Protein AF-A0A7S1T1W1-F1 (afdb_monomer)

Secondary structure (DSSP, 8-state):
--SSSSTTS-------------HHHHHHHHTSHHHHHHHHHHHHHHHHHHHHHHHHHHHHHT-HHHHHHHHHHHHHTT-HHHHHHHHHHTSHHHH-GGGGGTTSS-SS-HHHHHHHHHHHHHHHHHHHHHHHHHH-SSHHHHHHHHHHHIIIIIIHHHHHHHHHHHHHS--SSHHHHHHHHHHHHHHHHHHHHHHHHHHHHHH-TTS-HHHHHHHHTHHHHHHHHHHHHHHHHHHHHHHHHHTS---

Organism: NCBI:txid63592

Mean predicted aligned error: 12.13 Å

InterPro domains:
  IPR009976 Exocyst complex component Sec10-like [PTHR12100] (30-238)
  IPR048627 Exocyst complex component Sec10-like, alpha-helical bundle [PF07393] (32-238)

Solvent-accessible surface area (backbone atoms only — not comparable to full-atom values): 14306 Å² total; per-residue (Å²): 144,87,83,77,83,76,78,82,82,80,84,84,84,79,91,74,88,78,80,96,78,66,78,76,60,55,55,59,48,66,68,32,68,66,45,50,50,54,50,50,51,52,49,50,52,54,51,48,54,52,42,53,53,50,31,52,58,18,60,79,65,68,38,60,66,58,32,24,53,38,30,48,58,30,46,78,70,76,45,34,66,61,55,45,55,51,54,57,67,66,35,64,85,73,65,53,60,68,71,74,58,55,64,78,75,68,88,59,66,63,70,57,56,50,50,52,50,52,51,51,51,51,57,50,48,56,58,46,45,60,48,37,49,71,34,32,85,60,24,66,63,44,47,48,54,47,50,52,46,43,46,58,62,50,50,41,49,52,49,52,44,53,56,52,43,56,68,68,55,87,60,98,40,72,48,57,44,49,52,51,48,53,49,52,52,52,51,51,49,52,53,49,49,56,48,23,54,56,47,27,76,74,69,39,89,84,46,66,41,56,62,57,55,51,57,74,42,54,65,61,61,69,48,42,67,58,53,53,51,51,35,52,51,48,52,50,52,51,54,53,57,70,69,54,73,90,125

Radius of gyration: 28.72 Å; Cα contacts (8 Å, |Δi|>4): 143; chains: 1; bounding box: 70×58×106 Å

Foldseek 3Di:
DPPDPPPPPPPPDDDDDDDDDDPPVVVVVCPDPVVVVVVVVVVVVVVLVVLLVQLVVCVVVVPLVSLLVSQVVCVVVVNSVVVLVVVLCPDCLLVDCVLVCPLVPPPDDLLVVLLVLLVVLLVVLLVVLVSLVSRHPCSLVSSLVNLLCCLVRPLLSSLVSQLVSLQPDDDPDPLRSLVSSVVSVVSSLVSLQVSQVSSCVRSDVVRPSNVSNVVSCPVVVVCVVVSVVVSVVVVVVVVVVVPDPDD

Nearest PDB structures (foldseek):
  2w2d-assembly1_B  TM=2.871E-01  e=4.159E+00  Clostridium botulinum
  4tql-assembly1_A  TM=2.314E-01  e=6.657E+00  synthetic construct
  4wic-assembly2_D  TM=1.450E-01  e=3.786E+00  macacine betaherp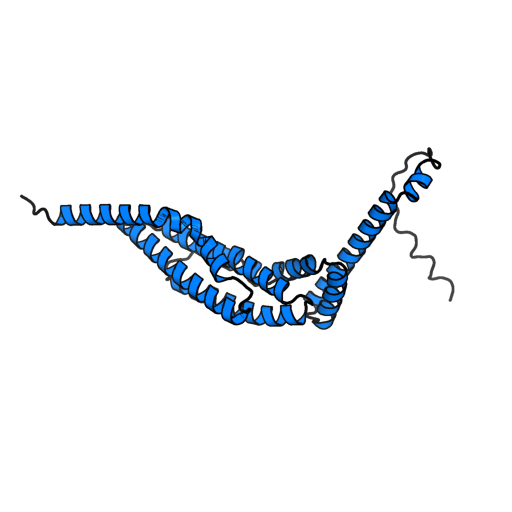esvirus 3
  7qhm-assembly1_S  TM=2.039E-01  e=8.421E+00  Corynebacterium glutamicum ATCC 13032

pLDDT: mean 80.36, std 15.6, range [35.88, 93.12]

Sequence (247 aa):
VADEVTSAKHRITVGSQPTAASEGGAVAARGSLEYAVARLQQYCNILENRVVGRFDAAMGRRSMQDMQECAKIMAEFNRETVLINRYISQMPMFIDTRLLAWGEDSDGDMALQLAELFKEVLSTVKDEVVMLESVFPSGLLAVETLIQRVIEQRVGLALELTLESTKKQTYDSEAARLQDYLKVLTQTYQRTMELAASLEAQCGEEVKVCAQAQALYSEHLKDYPKLEMQLLQQLYTQHRIEAQPLS

Structure (mmCIF, N/CA/C/O backbone):
data_AF-A0A7S1T1W1-F1
#
_entry.id   AF-A0A7S1T1W1-F1
#
loop_
_atom_site.group_PDB
_atom_site.id
_atom_site.type_symbol
_atom_site.label_atom_id
_atom_site.label_alt_id
_atom_site.label_comp_id
_atom_site.label_asym_id
_atom_site.label_entity_id
_atom_site.label_seq_id
_atom_site.pdbx_PDB_ins_code
_atom_site.Cartn_x
_atom_site.Cartn_y
_atom_site.Cartn_z
_atom_site.occupancy
_atom_site.B_iso_or_equiv
_atom_site.auth_seq_id
_atom_site.auth_comp_id
_atom_site.auth_asym_id
_atom_site.auth_atom_id
_atom_site.pdbx_PDB_model_num
ATOM 1 N N . VAL A 1 1 ? 12.815 17.488 -56.208 1.00 48.59 1 VAL A N 1
ATOM 2 C CA . VAL A 1 1 ? 13.095 16.875 -54.883 1.00 48.59 1 VAL A CA 1
ATOM 3 C C . VAL A 1 1 ? 14.144 17.707 -54.138 1.00 48.59 1 VAL A C 1
ATOM 5 O O . VAL A 1 1 ? 15.188 17.199 -53.768 1.00 48.59 1 VAL A O 1
ATOM 8 N N . ALA A 1 2 ? 13.904 19.009 -53.947 1.00 41.22 2 ALA A N 1
ATOM 9 C CA . ALA A 1 2 ? 14.871 19.879 -53.265 1.00 41.22 2 ALA A CA 1
ATOM 10 C C . ALA A 1 2 ? 14.237 21.071 -52.519 1.00 41.22 2 ALA A C 1
ATOM 12 O O . ALA A 1 2 ? 14.964 21.989 -52.172 1.00 41.22 2 ALA A O 1
ATOM 13 N N . ASP A 1 3 ? 12.925 21.053 -52.237 1.00 44.28 3 ASP A N 1
ATOM 14 C CA . ASP A 1 3 ? 12.213 22.235 -51.703 1.00 44.28 3 ASP A CA 1
ATOM 15 C C . ASP A 1 3 ? 11.394 22.014 -50.414 1.00 44.28 3 ASP A C 1
ATOM 17 O O . ASP A 1 3 ? 10.664 22.902 -49.997 1.00 44.28 3 ASP A O 1
ATOM 21 N N . GLU A 1 4 ? 11.539 20.889 -49.704 1.00 47.72 4 GLU A N 1
ATOM 22 C CA . GLU A 1 4 ? 10.767 20.648 -48.460 1.00 47.72 4 GLU A CA 1
ATOM 23 C C . GLU A 1 4 ? 11.595 20.571 -47.166 1.00 47.72 4 GLU A C 1
ATOM 25 O O . GLU A 1 4 ? 11.039 20.414 -46.081 1.00 47.72 4 GLU A O 1
ATOM 30 N N . VAL A 1 5 ? 12.919 20.748 -47.220 1.00 46.47 5 VAL A N 1
ATOM 31 C CA . VAL A 1 5 ? 13.780 20.617 -46.020 1.00 46.47 5 VAL A CA 1
ATOM 32 C C . VAL A 1 5 ? 14.023 21.954 -45.296 1.00 46.47 5 VAL A C 1
ATOM 34 O O . VAL A 1 5 ? 14.538 21.985 -44.180 1.00 46.47 5 VAL A O 1
ATOM 37 N N . THR A 1 6 ? 13.601 23.088 -45.855 1.00 44.84 6 THR A N 1
ATOM 38 C CA . THR A 1 6 ? 13.853 24.416 -45.261 1.00 44.84 6 THR A CA 1
ATOM 39 C C . THR A 1 6 ? 12.761 24.910 -44.310 1.00 44.84 6 THR A C 1
ATOM 41 O O . THR A 1 6 ? 13.003 25.852 -43.556 1.00 44.84 6 THR A O 1
ATOM 44 N N . SER A 1 7 ? 11.595 24.259 -44.244 1.00 44.94 7 SER A N 1
ATOM 45 C CA . SER A 1 7 ? 10.447 24.825 -43.516 1.00 44.94 7 SER A CA 1
ATOM 46 C C . SER A 1 7 ? 10.334 24.439 -42.030 1.00 44.94 7 SER A C 1
ATOM 48 O O . SER A 1 7 ? 9.447 24.937 -41.340 1.00 44.94 7 SER A O 1
ATOM 50 N N . ALA A 1 8 ? 11.236 23.611 -41.488 1.00 41.84 8 ALA A N 1
ATOM 51 C CA . ALA A 1 8 ? 11.170 23.157 -40.089 1.00 41.84 8 ALA A CA 1
ATOM 52 C C . ALA A 1 8 ? 12.127 23.887 -39.119 1.00 41.84 8 ALA A C 1
ATOM 54 O O . ALA A 1 8 ? 12.205 23.528 -37.945 1.00 41.84 8 ALA A O 1
ATOM 55 N N . LYS A 1 9 ? 12.853 24.923 -39.569 1.00 46.47 9 LYS A N 1
ATOM 56 C CA . LYS A 1 9 ? 13.878 25.613 -38.754 1.00 46.47 9 LYS A CA 1
ATOM 57 C C . LYS A 1 9 ? 13.457 26.996 -38.228 1.00 46.47 9 LYS A C 1
ATOM 59 O O . LYS A 1 9 ? 14.320 27.784 -37.858 1.00 46.47 9 LYS A O 1
ATOM 64 N N . HIS A 1 10 ? 12.163 27.325 -38.202 1.00 45.34 10 HIS A N 1
ATOM 65 C CA . HIS A 1 10 ? 11.678 28.669 -37.825 1.00 45.34 10 HIS A CA 1
ATOM 66 C C . HIS A 1 10 ? 10.484 28.664 -36.856 1.00 45.34 10 HIS A C 1
ATOM 68 O O . HIS A 1 10 ? 9.500 29.371 -37.047 1.00 45.34 10 HIS A O 1
ATOM 74 N N . ARG A 1 11 ? 10.560 27.889 -35.765 1.00 45.97 11 ARG A N 1
ATOM 75 C CA . ARG A 1 11 ? 9.583 28.027 -34.669 1.00 45.97 11 ARG A CA 1
ATOM 76 C C . ARG A 1 11 ? 10.184 27.945 -33.268 1.00 45.97 11 ARG A C 1
ATOM 78 O O . ARG A 1 11 ? 9.603 27.347 -32.373 1.00 45.97 11 ARG A O 1
ATOM 85 N N . ILE A 1 12 ? 11.335 28.583 -33.073 1.00 45.38 12 ILE A N 1
ATOM 86 C CA . ILE A 1 12 ? 11.808 28.967 -31.737 1.00 45.38 12 ILE A CA 1
ATOM 87 C C . ILE A 1 12 ? 12.243 30.428 -31.820 1.00 45.38 12 ILE A C 1
ATOM 89 O O . ILE A 1 12 ? 13.414 30.751 -31.984 1.00 45.38 12 ILE A O 1
ATOM 93 N N . THR A 1 13 ? 11.257 31.317 -31.764 1.00 42.09 13 THR A N 1
ATOM 94 C CA . THR A 1 13 ? 11.461 32.745 -31.529 1.00 42.09 13 THR A CA 1
ATOM 95 C C . THR A 1 13 ? 10.868 33.035 -30.158 1.00 42.09 13 THR A C 1
ATOM 97 O O . THR A 1 13 ? 9.690 33.352 -30.038 1.00 42.09 13 THR A O 1
ATOM 100 N N . VAL A 1 14 ? 11.672 32.862 -29.109 1.00 42.12 14 VAL A N 1
ATOM 101 C CA . VAL A 1 14 ? 11.408 33.487 -27.810 1.00 42.12 14 VAL A CA 1
ATOM 102 C C . VAL A 1 14 ? 12.371 34.655 -27.710 1.00 42.12 14 VAL A C 1
ATOM 104 O O . VAL A 1 14 ? 13.586 34.479 -27.650 1.00 42.12 14 VAL A O 1
ATOM 107 N N . GLY A 1 15 ? 11.802 35.854 -27.791 1.00 39.22 15 GLY A N 1
ATOM 108 C CA . GLY A 1 15 ? 12.519 37.099 -27.608 1.00 39.22 15 GLY A CA 1
ATOM 109 C C . GLY A 1 15 ? 12.980 37.261 -26.166 1.00 39.22 15 GLY A C 1
ATOM 110 O O . GLY A 1 15 ? 12.193 37.163 -25.228 1.00 39.22 15 GLY A O 1
ATOM 111 N N . SER A 1 16 ? 14.262 37.556 -26.018 1.00 35.88 16 SER A N 1
ATOM 112 C CA . SER A 1 16 ? 14.788 38.541 -25.076 1.00 35.88 16 SER A CA 1
ATOM 113 C C . SER A 1 16 ? 16.261 38.727 -25.414 1.00 35.88 16 SER A C 1
ATOM 115 O O . SER A 1 16 ? 17.078 37.837 -25.195 1.00 35.88 16 SER A O 1
ATOM 117 N N . GLN A 1 17 ? 16.589 39.872 -26.015 1.00 43.00 17 GLN A N 1
ATOM 118 C CA . GLN A 1 17 ? 17.969 40.345 -26.066 1.00 43.00 17 GLN A CA 1
ATOM 119 C C . GLN A 1 17 ? 18.483 40.509 -24.631 1.00 43.00 17 GLN A C 1
ATOM 121 O O . GLN A 1 17 ? 17.772 41.043 -23.778 1.00 43.00 17 GLN A O 1
ATOM 126 N N . PRO A 1 18 ? 19.756 40.174 -24.405 1.00 39.78 18 PRO A N 1
ATOM 127 C CA . PRO A 1 18 ? 20.623 41.163 -23.805 1.00 39.78 18 PRO A CA 1
ATOM 128 C C . PRO A 1 18 ? 21.844 41.429 -24.680 1.00 39.78 18 PRO A C 1
ATOM 130 O O . PRO A 1 18 ? 22.342 40.596 -25.436 1.00 39.78 18 PRO A O 1
ATOM 133 N N . THR A 1 19 ? 22.261 42.676 -24.570 1.00 41.09 19 THR A N 1
ATOM 134 C CA . THR A 1 19 ? 23.387 43.354 -25.190 1.00 41.09 19 THR A CA 1
ATOM 135 C C . THR A 1 19 ? 24.705 42.588 -25.117 1.00 41.09 19 THR A C 1
ATOM 137 O O . THR A 1 19 ? 25.048 41.987 -24.101 1.00 41.09 19 THR A O 1
ATOM 140 N N . ALA A 1 20 ? 25.466 42.709 -26.202 1.00 46.66 20 ALA A N 1
ATOM 141 C CA . ALA A 1 20 ? 26.838 42.261 -26.354 1.00 46.66 20 ALA A CA 1
ATOM 142 C C . ALA A 1 20 ? 27.758 42.778 -25.233 1.00 46.66 20 ALA A C 1
ATOM 144 O O . ALA A 1 20 ? 28.027 43.974 -25.154 1.00 46.66 20 ALA A O 1
ATOM 145 N N . ALA A 1 21 ? 28.270 41.863 -24.408 1.00 41.66 21 ALA A N 1
ATOM 146 C CA . ALA A 1 21 ? 29.554 41.966 -23.715 1.00 41.66 21 ALA A CA 1
ATOM 147 C C . ALA A 1 21 ? 29.918 40.598 -23.101 1.00 41.66 21 ALA A C 1
ATOM 149 O O . ALA A 1 21 ? 29.093 39.977 -22.438 1.00 41.66 21 ALA A O 1
ATOM 150 N N . SER A 1 22 ? 31.179 40.180 -23.267 1.00 42.84 22 SER A N 1
ATOM 151 C CA . SER A 1 22 ? 31.825 38.987 -22.677 1.00 42.84 22 SER A CA 1
ATOM 152 C C . SER A 1 22 ? 31.724 37.657 -23.446 1.00 42.84 22 SER A C 1
ATOM 154 O O . SER A 1 22 ? 31.234 36.644 -22.948 1.00 42.84 22 SER A O 1
ATOM 156 N N . GLU A 1 23 ? 32.316 37.610 -24.642 1.00 45.06 23 GLU A N 1
ATOM 157 C CA . GLU A 1 23 ? 32.627 36.337 -25.319 1.00 45.06 23 GLU A CA 1
ATOM 158 C C . GLU A 1 23 ? 33.873 35.630 -24.735 1.00 45.06 23 GLU A C 1
ATOM 160 O O . GLU A 1 23 ? 34.070 34.442 -24.968 1.00 45.06 23 GLU A O 1
ATOM 165 N N . GLY A 1 24 ? 34.681 36.305 -23.903 1.00 42.03 24 GLY A N 1
ATOM 166 C CA . GLY A 1 24 ? 35.887 35.725 -23.287 1.00 42.03 24 GLY A CA 1
ATOM 167 C C . GLY A 1 24 ? 35.643 34.879 -22.027 1.00 42.03 24 GLY A C 1
ATOM 168 O O . GLY A 1 24 ? 36.382 33.932 -21.776 1.00 42.03 24 GLY A O 1
ATOM 169 N N . GLY A 1 25 ? 34.592 35.170 -21.248 1.00 44.41 25 GLY A N 1
ATOM 170 C CA . GLY A 1 25 ? 34.257 34.421 -20.023 1.00 44.41 25 GLY A CA 1
ATOM 171 C C . GLY A 1 25 ? 33.361 33.199 -20.261 1.00 44.41 25 GLY A C 1
ATOM 172 O O . GLY A 1 25 ? 33.446 32.203 -19.543 1.00 44.41 25 GLY A O 1
ATOM 173 N N . ALA A 1 26 ? 32.535 33.232 -21.311 1.00 48.47 26 ALA A N 1
ATOM 174 C CA . ALA A 1 26 ? 31.607 32.148 -21.637 1.00 48.47 26 ALA A CA 1
ATOM 175 C C . ALA A 1 26 ? 32.304 30.899 -22.210 1.00 48.47 26 ALA A C 1
ATOM 177 O O . ALA A 1 26 ? 31.777 29.793 -22.099 1.00 48.47 26 ALA A O 1
ATOM 178 N N . VAL A 1 27 ? 33.487 31.046 -22.815 1.00 49.06 27 VAL A N 1
ATOM 179 C CA . VAL A 1 27 ? 34.231 29.922 -23.411 1.00 49.06 27 VAL A CA 1
ATOM 180 C C . VAL A 1 27 ? 34.977 29.114 -22.343 1.00 49.06 27 VAL A C 1
ATOM 182 O O . VAL A 1 27 ? 34.969 27.888 -22.408 1.00 49.06 27 VAL A O 1
ATOM 185 N N . ALA A 1 28 ? 35.520 29.770 -21.309 1.00 49.53 28 ALA A N 1
ATOM 186 C CA . ALA A 1 28 ? 36.118 29.093 -20.153 1.00 49.53 28 ALA A CA 1
ATOM 187 C C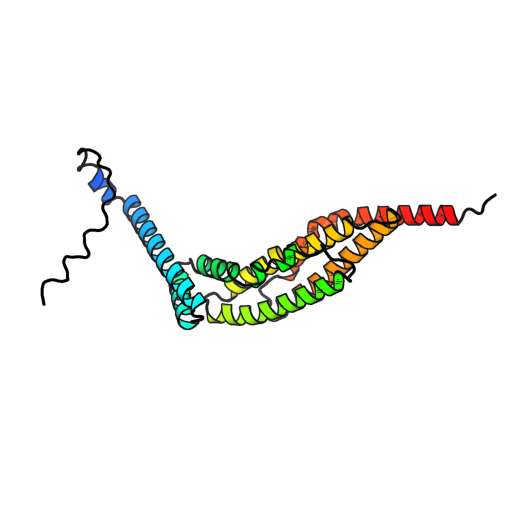 . ALA A 1 28 ? 35.060 28.362 -19.305 1.00 49.53 28 ALA A C 1
ATOM 189 O O . ALA A 1 28 ? 35.285 27.232 -18.877 1.00 49.53 28 ALA A O 1
ATOM 190 N N . ALA A 1 29 ? 33.870 28.959 -19.145 1.00 55.06 29 ALA A N 1
ATOM 191 C CA . ALA A 1 29 ? 32.733 28.305 -18.499 1.00 55.06 29 ALA A CA 1
ATOM 192 C C . ALA A 1 29 ? 32.205 27.111 -19.313 1.00 55.06 29 ALA A C 1
ATOM 194 O O . ALA A 1 29 ? 31.848 26.102 -18.731 1.00 55.06 29 ALA A O 1
ATOM 195 N N . ARG A 1 30 ? 32.208 27.168 -20.654 1.00 56.50 30 ARG A N 1
ATOM 196 C CA . ARG A 1 30 ? 31.790 26.045 -21.522 1.00 56.50 30 ARG A CA 1
ATOM 197 C C . ARG A 1 30 ? 32.718 24.824 -21.480 1.00 56.50 30 ARG A C 1
ATOM 199 O O . ARG A 1 30 ? 32.294 23.747 -21.893 1.00 56.50 30 ARG A O 1
ATOM 206 N N . GLY A 1 31 ? 33.959 24.993 -21.025 1.00 62.06 31 GLY A N 1
ATOM 207 C CA . GLY A 1 31 ? 34.942 23.919 -20.859 1.00 62.06 31 GLY A CA 1
ATOM 208 C C . GLY A 1 31 ? 35.091 23.424 -19.420 1.00 62.06 31 GLY A C 1
ATOM 209 O O . GLY A 1 31 ? 35.865 22.498 -19.184 1.00 62.06 31 GLY A O 1
ATOM 210 N N . SER A 1 32 ? 34.387 24.029 -18.456 1.00 82.75 32 SER A N 1
ATOM 211 C CA . SER A 1 32 ? 34.450 23.582 -17.068 1.00 82.75 32 SER A CA 1
ATOM 212 C C . SER A 1 32 ? 33.722 22.248 -16.906 1.00 82.75 32 SER A C 1
ATOM 214 O O . SER A 1 32 ? 32.693 21.985 -17.539 1.00 82.75 32 SER A O 1
ATOM 216 N N . LEU A 1 33 ? 34.252 21.397 -16.028 1.00 85.44 33 LEU A N 1
ATOM 217 C CA . LEU A 1 33 ? 33.612 20.135 -15.661 1.00 85.44 33 LEU A CA 1
ATOM 218 C C . LEU A 1 33 ? 32.172 20.370 -15.180 1.00 85.44 33 LEU A C 1
ATOM 220 O O . LEU A 1 33 ? 31.271 19.624 -15.540 1.00 85.44 33 LEU A O 1
ATOM 224 N N . GLU A 1 34 ? 31.946 21.453 -14.438 1.00 87.25 34 GLU A N 1
ATOM 225 C CA . GLU A 1 34 ? 30.632 21.852 -13.929 1.00 87.25 34 GLU A CA 1
ATOM 226 C C . GLU A 1 34 ? 29.626 22.118 -15.055 1.00 87.25 34 GLU A C 1
ATOM 228 O O . GLU A 1 34 ? 28.487 21.658 -14.988 1.00 87.25 34 GLU A O 1
ATOM 233 N N . TYR A 1 35 ? 30.039 22.799 -16.127 1.00 88.88 35 TYR A N 1
ATOM 234 C CA . TYR A 1 35 ? 29.174 23.043 -17.279 1.00 88.88 35 TYR A CA 1
ATOM 235 C C . TYR A 1 35 ? 28.869 21.760 -18.057 1.00 88.88 35 TYR A C 1
ATOM 237 O O . TYR A 1 35 ? 27.733 21.559 -18.494 1.00 88.88 35 TYR A O 1
ATOM 245 N N . ALA A 1 36 ? 29.853 20.867 -18.206 1.00 88.00 36 ALA A N 1
ATOM 246 C CA . ALA A 1 36 ? 29.640 19.561 -18.825 1.00 88.00 36 ALA A CA 1
ATOM 247 C C . ALA A 1 36 ? 28.670 18.696 -18.000 1.00 88.00 36 ALA A C 1
ATOM 249 O O . ALA A 1 36 ? 27.742 18.117 -18.565 1.00 88.00 36 ALA A O 1
ATOM 250 N N . VAL A 1 37 ? 28.824 18.675 -16.672 1.00 89.31 37 VAL A N 1
ATOM 251 C CA . VAL A 1 37 ? 27.924 17.971 -15.744 1.00 89.31 37 VAL A CA 1
ATOM 252 C C . VAL A 1 37 ? 26.510 18.546 -15.814 1.00 89.31 37 VAL A C 1
ATOM 254 O O . VAL A 1 37 ? 25.558 17.792 -16.016 1.00 89.31 37 VAL A O 1
ATOM 257 N N . ALA A 1 38 ? 26.356 19.872 -15.750 1.00 89.19 38 ALA A N 1
ATOM 258 C CA . ALA A 1 38 ? 25.050 20.524 -15.851 1.00 89.19 38 ALA A CA 1
ATOM 259 C C . ALA A 1 38 ? 24.347 20.203 -17.181 1.00 89.19 38 ALA A C 1
ATOM 261 O O . ALA A 1 38 ? 23.143 19.941 -17.219 1.00 89.19 38 ALA A O 1
ATOM 262 N N . ARG A 1 39 ? 25.103 20.168 -18.283 1.00 89.31 39 ARG A N 1
ATOM 263 C CA . ARG A 1 39 ? 24.568 19.868 -19.613 1.00 89.31 39 ARG A CA 1
ATOM 264 C C . ARG A 1 39 ? 24.204 18.394 -19.788 1.00 89.31 39 ARG A C 1
ATOM 266 O O . ARG A 1 39 ? 23.177 18.106 -20.401 1.00 89.31 39 ARG A O 1
ATOM 273 N N . LEU A 1 40 ? 24.995 17.472 -19.236 1.00 88.75 40 LEU A N 1
ATOM 274 C CA . LEU A 1 40 ? 24.654 16.046 -19.198 1.00 88.75 40 LEU A CA 1
ATOM 275 C C . LEU A 1 40 ? 23.394 15.810 -18.368 1.00 88.75 40 LEU A C 1
ATOM 277 O O . LEU A 1 40 ? 22.501 15.097 -18.811 1.00 88.75 40 LEU A O 1
ATOM 281 N N . GLN A 1 41 ? 23.264 16.478 -17.224 1.00 88.69 41 GLN A N 1
ATOM 282 C CA . GLN A 1 41 ? 22.065 16.375 -16.399 1.00 88.69 41 GLN A CA 1
ATOM 283 C C . GLN A 1 41 ? 20.826 16.930 -17.111 1.00 88.69 41 GLN A C 1
ATOM 285 O O . GLN A 1 41 ? 19.761 16.316 -17.065 1.00 88.69 41 GLN A O 1
ATOM 290 N N . GLN A 1 42 ? 20.967 18.037 -17.846 1.00 90.19 42 GLN A N 1
ATOM 291 C CA . GLN A 1 42 ? 19.895 18.559 -18.694 1.00 90.19 42 GLN A CA 1
ATOM 292 C C . GLN A 1 42 ? 19.503 17.564 -19.796 1.00 90.19 42 GLN A C 1
ATOM 294 O O . GLN A 1 42 ? 18.315 17.372 -20.050 1.00 90.19 42 GLN A O 1
ATOM 299 N N . TYR A 1 43 ? 20.480 16.907 -20.426 1.00 88.12 43 TYR A N 1
ATOM 300 C CA . TYR A 1 43 ? 20.211 15.875 -21.424 1.00 88.12 43 TYR A CA 1
ATOM 301 C C . TYR A 1 43 ? 19.494 14.662 -20.816 1.00 88.12 43 TYR A C 1
ATOM 303 O O . TYR A 1 43 ? 18.494 14.218 -21.379 1.00 88.12 43 TYR A O 1
ATOM 311 N N . CYS A 1 44 ? 19.930 14.186 -19.644 1.00 87.94 44 CYS A N 1
ATOM 312 C CA . CYS A 1 44 ? 19.259 13.108 -18.915 1.00 87.94 44 CYS A CA 1
ATOM 313 C C . CYS A 1 44 ? 17.802 13.461 -18.600 1.00 87.94 44 CYS A C 1
ATOM 315 O O . CYS A 1 44 ? 16.920 12.646 -18.840 1.00 87.94 44 CYS A O 1
ATOM 317 N N . ASN A 1 45 ? 17.527 14.689 -18.153 1.00 89.56 45 ASN A N 1
ATOM 318 C CA . ASN A 1 45 ? 16.160 15.128 -17.863 1.00 89.56 45 ASN A CA 1
ATOM 319 C C . ASN A 1 45 ? 15.282 15.190 -19.130 1.00 89.56 45 ASN A C 1
ATOM 321 O O . ASN A 1 45 ? 14.106 14.835 -19.095 1.00 89.56 45 ASN A O 1
ATOM 325 N N . ILE A 1 46 ? 15.830 15.635 -20.268 1.00 91.00 46 ILE A N 1
ATOM 326 C CA . ILE A 1 46 ? 15.098 15.646 -21.548 1.00 91.00 46 ILE A CA 1
ATOM 327 C C . ILE A 1 46 ? 14.800 14.216 -22.009 1.00 91.00 46 ILE A C 1
ATOM 329 O O . ILE A 1 46 ? 13.688 13.933 -22.461 1.00 91.00 46 ILE A O 1
ATOM 333 N N . LEU A 1 47 ? 15.790 13.326 -21.903 1.00 89.44 47 LEU A N 1
ATOM 334 C CA . LEU A 1 47 ? 15.639 11.918 -22.245 1.00 89.44 47 LEU A CA 1
ATOM 335 C C . LEU A 1 47 ? 14.565 11.265 -21.372 1.00 89.44 47 LEU A C 1
ATOM 337 O O . LEU A 1 47 ? 13.650 10.648 -21.908 1.00 89.44 47 LEU A O 1
ATOM 341 N N . GLU A 1 48 ? 14.638 11.466 -20.058 1.00 90.81 48 GLU A N 1
ATOM 342 C CA . GLU A 1 48 ? 13.659 10.972 -19.095 1.00 90.81 48 GLU A CA 1
ATOM 343 C C . GLU A 1 48 ? 12.250 11.431 -19.455 1.00 90.81 48 GLU A C 1
ATOM 345 O O . GLU A 1 48 ? 11.382 10.591 -19.664 1.00 90.81 48 GLU A O 1
ATOM 350 N N . ASN A 1 49 ? 12.028 12.734 -19.647 1.00 92.44 49 ASN A N 1
ATOM 351 C CA . ASN A 1 49 ? 10.709 13.255 -20.017 1.00 92.44 49 ASN A CA 1
ATOM 352 C C . ASN A 1 49 ? 10.170 12.622 -21.309 1.00 92.44 49 ASN A C 1
ATOM 354 O O . ASN A 1 49 ? 8.971 12.364 -21.437 1.00 92.44 49 ASN A O 1
ATOM 358 N N . ARG A 1 50 ? 11.052 12.331 -22.272 1.00 93.12 50 ARG A N 1
ATOM 359 C CA . ARG A 1 50 ? 10.672 11.664 -23.520 1.00 93.12 50 ARG A CA 1
ATOM 360 C C . ARG A 1 50 ? 10.304 10.194 -23.303 1.00 93.12 50 ARG A C 1
ATOM 362 O O . ARG A 1 50 ? 9.329 9.734 -23.898 1.00 93.12 50 ARG A O 1
ATOM 369 N N . VAL A 1 51 ? 11.059 9.462 -22.483 1.00 92.88 51 VAL A N 1
ATOM 370 C CA . VAL A 1 51 ? 10.767 8.055 -22.153 1.00 92.88 51 VAL A CA 1
ATOM 371 C C . VAL A 1 51 ? 9.483 7.957 -21.332 1.00 92.88 51 VAL A C 1
ATOM 373 O O . VAL A 1 51 ? 8.616 7.152 -21.648 1.00 92.88 51 VAL A O 1
ATOM 376 N N . VAL A 1 52 ? 9.308 8.850 -20.363 1.00 92.88 52 VAL A N 1
ATOM 377 C CA . VAL A 1 52 ? 8.105 9.002 -19.539 1.00 92.88 52 VAL A CA 1
ATOM 378 C C . VAL A 1 52 ? 6.864 9.272 -20.406 1.00 92.88 52 VAL A C 1
ATOM 380 O O . VAL A 1 52 ? 5.836 8.620 -20.228 1.00 92.88 52 VAL A O 1
ATOM 383 N N . GLY A 1 53 ? 6.962 10.154 -21.408 1.00 92.56 53 GLY A N 1
ATOM 384 C CA . GLY A 1 53 ? 5.872 10.386 -22.366 1.00 92.56 53 GLY A CA 1
ATOM 385 C C . GLY A 1 53 ? 5.586 9.188 -23.282 1.00 92.56 53 GLY A C 1
ATOM 386 O O . GLY A 1 53 ? 4.430 8.914 -23.609 1.00 92.56 53 GLY A O 1
ATOM 387 N N . ARG A 1 54 ? 6.617 8.429 -23.680 1.00 93.06 54 ARG A N 1
ATOM 388 C CA . ARG A 1 54 ? 6.433 7.183 -24.444 1.00 93.06 54 ARG A CA 1
ATOM 389 C C . ARG A 1 54 ? 5.758 6.105 -23.595 1.00 93.06 54 ARG A C 1
ATOM 391 O O . ARG A 1 54 ? 4.880 5.414 -24.108 1.00 93.06 54 ARG A O 1
ATOM 398 N N . PHE A 1 55 ? 6.129 6.008 -22.321 1.00 93.06 55 PHE A N 1
ATOM 399 C CA . PHE A 1 55 ? 5.537 5.086 -21.361 1.00 93.06 55 PHE A CA 1
ATOM 400 C C . PHE A 1 55 ? 4.043 5.371 -21.160 1.00 93.06 55 PHE A C 1
ATOM 402 O O . PHE A 1 55 ? 3.246 4.450 -21.284 1.00 93.06 55 PHE A O 1
ATOM 409 N N . ASP A 1 56 ? 3.625 6.633 -20.999 1.00 92.12 56 ASP A N 1
ATOM 410 C CA . ASP A 1 56 ? 2.191 6.986 -20.956 1.00 92.12 56 ASP A CA 1
ATOM 411 C C . ASP A 1 56 ? 1.433 6.557 -22.204 1.00 92.12 56 ASP A C 1
ATOM 413 O O . ASP A 1 56 ? 0.341 5.993 -22.132 1.00 92.12 56 ASP A O 1
ATOM 417 N N . ALA A 1 57 ? 2.009 6.833 -23.373 1.00 92.25 57 ALA A N 1
ATOM 418 C CA . ALA A 1 57 ? 1.381 6.468 -24.630 1.00 92.25 57 ALA A CA 1
ATOM 419 C C . ALA A 1 57 ? 1.279 4.941 -24.785 1.00 92.25 57 ALA A C 1
ATOM 421 O O . ALA A 1 57 ? 0.386 4.465 -25.489 1.00 92.25 57 ALA A O 1
ATOM 422 N N . ALA A 1 58 ? 2.192 4.181 -24.173 1.00 91.25 58 ALA A N 1
ATOM 423 C CA . ALA A 1 58 ? 2.154 2.725 -24.118 1.00 91.25 58 ALA A CA 1
ATOM 424 C C . ALA A 1 58 ? 1.120 2.217 -23.098 1.00 91.25 58 ALA A C 1
ATOM 426 O O . ALA A 1 58 ? 0.360 1.310 -23.438 1.00 91.25 58 ALA A O 1
ATOM 427 N N . MET A 1 59 ? 1.009 2.856 -21.925 1.00 87.88 59 MET A N 1
ATOM 428 C CA . MET A 1 59 ? -0.031 2.580 -20.924 1.00 87.88 59 MET A CA 1
ATOM 429 C C . MET A 1 59 ? -1.432 2.772 -21.514 1.00 87.88 59 MET A C 1
ATOM 431 O O . MET A 1 59 ? -2.265 1.870 -21.442 1.00 87.88 59 MET A O 1
ATOM 435 N N . GLY A 1 60 ? -1.676 3.894 -22.202 1.00 86.44 60 GLY A N 1
ATOM 436 C CA . GLY A 1 60 ? -2.963 4.164 -22.853 1.00 86.44 60 GLY A CA 1
ATOM 437 C C . GLY A 1 60 ? -3.314 3.169 -23.967 1.00 86.44 60 GLY A C 1
ATOM 438 O O . GLY A 1 60 ? -4.487 2.889 -24.204 1.00 86.44 60 GLY A O 1
ATOM 439 N N . ARG A 1 61 ? -2.304 2.590 -24.630 1.00 90.25 61 ARG A N 1
ATOM 440 C CA . ARG A 1 61 ? -2.470 1.553 -25.664 1.00 90.25 61 ARG A CA 1
ATOM 441 C C . ARG A 1 61 ? -2.444 0.123 -25.113 1.00 90.25 61 ARG A C 1
ATOM 443 O O . ARG A 1 61 ? -2.638 -0.806 -25.890 1.00 90.25 61 ARG A O 1
ATOM 450 N N . ARG A 1 62 ? -2.202 -0.057 -23.808 1.00 84.62 62 ARG A N 1
ATOM 451 C CA . ARG A 1 62 ? -1.992 -1.357 -23.143 1.00 84.62 62 ARG A CA 1
ATOM 452 C C . ARG A 1 62 ? -0.912 -2.222 -23.818 1.00 84.62 62 ARG A C 1
ATOM 454 O O . ARG A 1 62 ? -1.024 -3.444 -23.870 1.00 84.62 62 ARG A O 1
ATOM 461 N N . SER A 1 63 ? 0.135 -1.587 -24.352 1.00 90.88 63 SER A N 1
ATOM 462 C CA . SER A 1 63 ? 1.247 -2.277 -25.021 1.00 90.88 63 SER A CA 1
ATOM 463 C C . SER A 1 63 ? 2.327 -2.670 -24.010 1.00 90.88 63 SER A C 1
ATOM 465 O O . SER A 1 63 ? 3.155 -1.845 -23.624 1.00 90.88 63 SER A O 1
ATOM 467 N N . MET A 1 64 ? 2.325 -3.934 -23.577 1.00 89.06 64 MET A N 1
ATOM 468 C CA . MET A 1 64 ? 3.264 -4.446 -22.562 1.00 89.06 64 MET A CA 1
ATOM 469 C C . MET A 1 64 ? 4.725 -4.371 -23.006 1.00 89.06 64 MET A C 1
ATOM 471 O O . MET A 1 64 ? 5.595 -3.997 -22.223 1.00 89.06 64 MET A O 1
ATOM 475 N N . GLN A 1 65 ? 4.995 -4.685 -24.275 1.00 90.50 65 GLN A N 1
ATOM 476 C CA . GLN A 1 65 ? 6.354 -4.671 -24.823 1.00 90.50 65 GLN A CA 1
ATOM 477 C C . GLN A 1 65 ? 6.943 -3.258 -24.829 1.00 90.50 65 GLN A C 1
ATOM 479 O O . GLN A 1 65 ? 8.061 -3.063 -24.359 1.00 90.50 65 GLN A O 1
ATOM 484 N N . ASP A 1 66 ? 6.172 -2.259 -25.271 1.00 91.50 66 ASP A N 1
ATOM 485 C CA . ASP A 1 66 ? 6.624 -0.863 -25.272 1.00 91.50 66 ASP A CA 1
ATOM 486 C C . ASP A 1 66 ? 6.883 -0.341 -23.849 1.00 91.50 66 ASP A C 1
ATOM 488 O O . ASP A 1 66 ? 7.831 0.418 -23.628 1.00 91.50 66 ASP A O 1
ATOM 492 N N . MET A 1 67 ? 6.052 -0.740 -22.876 1.00 91.00 67 MET A N 1
ATOM 493 C CA . MET A 1 67 ? 6.254 -0.385 -21.466 1.00 91.00 67 MET A CA 1
ATOM 494 C C . MET A 1 67 ? 7.537 -1.009 -20.918 1.00 91.00 67 MET A C 1
ATOM 496 O O . MET A 1 67 ? 8.324 -0.312 -20.277 1.00 91.00 67 MET A O 1
ATOM 500 N N . GLN A 1 68 ? 7.786 -2.281 -21.236 1.00 92.94 68 GLN A N 1
ATOM 501 C CA . GLN A 1 68 ? 8.990 -2.988 -20.814 1.00 92.94 68 GLN A CA 1
ATOM 502 C C . GLN A 1 68 ? 10.262 -2.376 -21.420 1.00 92.94 68 GLN A C 1
ATOM 504 O O . GLN A 1 68 ? 11.271 -2.235 -20.732 1.00 92.94 68 GLN A O 1
ATOM 509 N N . GLU A 1 69 ? 10.233 -1.971 -22.692 1.00 92.62 69 GLU A N 1
ATOM 510 C CA . GLU A 1 69 ? 11.354 -1.265 -23.325 1.00 92.62 69 GLU A CA 1
ATOM 511 C C . GLU A 1 69 ? 11.651 0.070 -22.632 1.00 92.62 69 GLU A C 1
ATOM 513 O O . GLU A 1 69 ? 12.806 0.374 -22.335 1.00 92.62 69 GLU A O 1
ATOM 518 N N . CYS A 1 70 ? 10.617 0.856 -22.321 1.00 91.19 70 CYS A N 1
ATOM 519 C CA . CYS A 1 70 ? 10.783 2.117 -21.598 1.00 91.19 70 CYS A CA 1
ATOM 520 C C . CYS A 1 70 ? 11.335 1.896 -20.180 1.00 91.19 70 CYS A C 1
ATOM 522 O O . CYS A 1 70 ? 12.204 2.652 -19.740 1.00 91.19 70 CYS A O 1
ATOM 524 N N . ALA A 1 71 ? 10.868 0.855 -19.485 1.00 92.12 71 ALA A N 1
ATOM 525 C CA . ALA A 1 71 ? 11.355 0.483 -18.161 1.00 92.12 71 ALA A CA 1
ATOM 526 C C . ALA A 1 71 ? 12.829 0.059 -18.191 1.00 92.12 71 ALA A C 1
ATOM 528 O O . ALA A 1 71 ? 13.609 0.548 -17.379 1.00 92.12 71 ALA A O 1
ATOM 529 N N . LYS A 1 72 ? 13.238 -0.753 -19.176 1.00 92.31 72 LYS A N 1
ATOM 530 C CA . LYS A 1 72 ? 14.646 -1.130 -19.396 1.00 92.31 72 LYS A CA 1
ATOM 531 C C . LYS A 1 72 ? 15.537 0.092 -19.603 1.00 92.31 72 LYS A C 1
ATOM 533 O O . LYS A 1 72 ? 16.557 0.213 -18.933 1.00 92.31 72 LYS A O 1
ATOM 538 N N . ILE A 1 73 ? 15.115 1.029 -20.456 1.00 91.56 73 ILE A N 1
ATOM 539 C CA . ILE A 1 73 ? 15.861 2.273 -20.686 1.00 91.56 73 ILE A CA 1
ATOM 540 C C . ILE A 1 73 ? 16.009 3.056 -19.375 1.00 91.56 73 ILE A C 1
ATOM 542 O O . ILE A 1 73 ? 17.103 3.503 -19.059 1.00 91.56 73 ILE A O 1
ATOM 546 N N . MET A 1 74 ? 14.944 3.215 -18.583 1.00 90.56 74 MET A N 1
ATOM 547 C CA . MET A 1 74 ? 15.019 3.960 -17.315 1.00 90.56 74 MET A CA 1
ATOM 548 C C . MET A 1 74 ? 15.831 3.240 -16.232 1.00 90.56 74 MET A C 1
ATOM 550 O O . MET A 1 74 ? 16.467 3.909 -15.413 1.00 90.56 74 MET A O 1
ATOM 554 N N . ALA A 1 75 ? 15.843 1.907 -16.234 1.00 90.88 75 ALA A N 1
ATOM 555 C CA . ALA A 1 75 ? 16.659 1.102 -15.333 1.00 90.88 75 ALA A CA 1
ATOM 556 C C . ALA A 1 75 ? 18.161 1.303 -15.594 1.00 90.88 75 ALA A C 1
ATOM 558 O O . ALA A 1 75 ? 18.918 1.454 -14.640 1.00 90.88 75 ALA A O 1
ATOM 559 N N . GLU A 1 76 ? 18.590 1.442 -16.856 1.00 89.69 76 GLU A N 1
ATOM 560 C CA . GLU A 1 76 ? 19.991 1.764 -17.196 1.00 89.69 76 GLU A CA 1
ATOM 561 C C . GLU A 1 76 ? 20.471 3.096 -16.586 1.00 89.69 76 GLU A C 1
ATOM 563 O O . GLU A 1 76 ? 21.663 3.272 -16.327 1.00 89.69 76 GLU A O 1
ATOM 568 N N . PHE A 1 77 ? 19.552 4.028 -16.303 1.00 88.00 77 PHE A N 1
ATOM 569 C CA . PHE A 1 77 ? 19.842 5.302 -15.635 1.00 88.00 77 PHE A CA 1
ATOM 570 C C . PHE A 1 77 ? 19.530 5.300 -14.129 1.00 88.00 77 PHE A C 1
ATOM 572 O O . PHE A 1 77 ? 19.615 6.358 -13.501 1.00 88.00 77 PHE A O 1
ATOM 579 N N . ASN A 1 78 ? 19.163 4.155 -13.539 1.00 86.88 78 ASN A N 1
ATOM 580 C CA . ASN A 1 78 ? 18.680 4.031 -12.156 1.00 86.88 78 ASN A CA 1
ATOM 581 C C . ASN A 1 78 ? 17.473 4.944 -11.840 1.00 86.88 78 ASN A C 1
ATOM 583 O O . ASN A 1 78 ? 17.334 5.444 -10.723 1.00 86.88 78 ASN A O 1
ATOM 587 N N . ARG A 1 79 ? 16.607 5.209 -12.830 1.00 88.50 79 ARG A N 1
ATOM 588 C CA . ARG A 1 79 ? 15.410 6.069 -12.694 1.00 88.50 79 ARG A CA 1
ATOM 589 C C . ARG A 1 79 ? 14.095 5.319 -12.888 1.00 88.50 79 ARG A C 1
ATOM 591 O O . ARG A 1 79 ? 13.044 5.937 -13.032 1.00 88.50 79 ARG A O 1
ATOM 598 N N . GLU A 1 80 ? 14.120 3.991 -12.879 1.00 89.50 80 GLU A N 1
ATOM 599 C CA . GLU A 1 80 ? 12.916 3.164 -13.044 1.00 89.50 80 GLU A CA 1
ATOM 600 C C . GLU A 1 80 ? 11.827 3.457 -11.998 1.00 89.50 80 GLU A C 1
ATOM 602 O O . GLU A 1 80 ? 10.640 3.390 -12.314 1.00 89.50 80 GLU A O 1
ATOM 607 N N . THR A 1 81 ? 12.216 3.902 -10.797 1.00 90.38 81 THR A N 1
ATOM 608 C CA . THR A 1 81 ? 11.303 4.330 -9.724 1.00 90.38 81 THR A CA 1
ATOM 609 C C . THR A 1 81 ? 10.335 5.421 -10.172 1.00 90.38 81 THR A C 1
ATOM 611 O O . THR A 1 81 ? 9.205 5.465 -9.692 1.00 90.38 81 THR A O 1
ATOM 614 N N . VAL A 1 82 ? 10.730 6.285 -11.110 1.00 90.75 82 VAL A N 1
ATOM 615 C CA . VAL A 1 82 ? 9.860 7.330 -11.667 1.00 90.75 82 VAL A CA 1
ATOM 616 C C 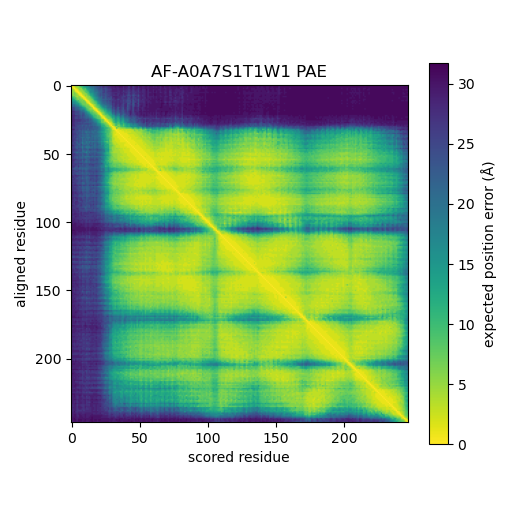. VAL A 1 82 ? 8.707 6.705 -12.449 1.00 90.75 82 VAL A C 1
ATOM 618 O O . VAL A 1 82 ? 7.556 7.103 -12.271 1.00 90.75 82 VAL A O 1
ATOM 621 N N . LEU A 1 83 ? 8.997 5.694 -13.274 1.00 92.12 83 LEU A N 1
ATOM 622 C CA . LEU A 1 83 ? 7.976 4.976 -14.037 1.00 92.12 83 LEU A CA 1
ATOM 623 C C . LEU A 1 83 ? 7.102 4.107 -13.131 1.00 92.12 83 LEU A C 1
ATOM 625 O O . LEU A 1 83 ? 5.885 4.130 -13.292 1.00 92.12 83 LEU A O 1
ATOM 629 N N . ILE A 1 84 ? 7.696 3.419 -12.151 1.00 92.81 84 ILE A N 1
ATOM 630 C CA . ILE A 1 84 ? 6.975 2.616 -11.148 1.00 92.81 84 ILE A CA 1
ATOM 631 C C . ILE A 1 84 ? 5.960 3.491 -10.406 1.00 92.81 84 ILE A C 1
ATOM 633 O O . ILE A 1 84 ? 4.761 3.223 -10.426 1.00 92.81 84 ILE A O 1
ATOM 637 N N . ASN A 1 85 ? 6.420 4.594 -9.806 1.00 92.25 85 ASN A N 1
ATOM 638 C CA . ASN A 1 85 ? 5.557 5.507 -9.057 1.00 92.25 85 ASN A CA 1
ATOM 639 C C . ASN A 1 85 ? 4.440 6.082 -9.929 1.00 92.25 85 ASN A C 1
ATOM 641 O O . ASN A 1 85 ? 3.324 6.282 -9.450 1.00 92.25 85 ASN A O 1
ATOM 645 N N . ARG A 1 86 ? 4.741 6.359 -11.199 1.00 91.00 86 ARG A N 1
ATOM 646 C CA . ARG A 1 86 ? 3.774 6.909 -12.141 1.00 91.00 86 ARG A CA 1
ATOM 647 C C . ARG A 1 86 ? 2.722 5.894 -12.567 1.00 91.00 86 ARG A C 1
ATOM 649 O O . ARG A 1 86 ? 1.553 6.263 -12.614 1.00 91.00 86 ARG A O 1
ATOM 656 N N . TYR A 1 87 ? 3.128 4.655 -12.834 1.00 91.06 87 TYR A N 1
ATOM 657 C CA . TYR A 1 87 ? 2.221 3.544 -13.108 1.00 91.06 87 TYR A CA 1
ATOM 658 C C . TYR A 1 87 ? 1.277 3.332 -11.922 1.00 91.06 87 TYR A C 1
ATOM 660 O O . TYR A 1 87 ? 0.062 3.408 -12.079 1.00 91.06 87 TYR A O 1
ATOM 668 N N . ILE A 1 88 ? 1.840 3.204 -10.714 1.00 91.31 88 ILE A N 1
ATOM 669 C CA . ILE A 1 88 ? 1.070 2.973 -9.488 1.00 91.31 88 ILE A CA 1
ATOM 670 C C . ILE A 1 88 ? 0.078 4.118 -9.234 1.00 91.31 88 ILE A C 1
ATOM 672 O O . ILE A 1 88 ? -1.087 3.861 -8.951 1.00 91.31 88 ILE A O 1
ATOM 676 N N . SER A 1 89 ? 0.488 5.383 -9.399 1.00 89.56 89 SER A N 1
ATOM 677 C CA . SER A 1 89 ? -0.411 6.541 -9.234 1.00 89.56 89 SER A CA 1
ATOM 678 C C . SER A 1 89 ? -1.594 6.567 -10.210 1.00 89.56 89 SER A C 1
ATOM 680 O O . SER A 1 89 ? -2.595 7.214 -9.918 1.00 89.56 89 SER A O 1
ATOM 682 N N . GLN A 1 90 ? -1.474 5.940 -11.382 1.00 87.88 90 GLN A N 1
ATOM 683 C CA . GLN A 1 90 ? -2.530 5.928 -12.399 1.00 87.88 90 GLN A CA 1
ATOM 684 C C . GLN A 1 90 ? -3.483 4.737 -12.257 1.00 87.88 90 GLN A C 1
ATOM 686 O O . GLN A 1 90 ? -4.460 4.653 -13.003 1.00 87.88 90 GLN A O 1
ATOM 691 N N . MET A 1 91 ? -3.228 3.817 -11.322 1.00 86.81 91 MET A N 1
ATOM 692 C CA . MET A 1 91 ? -4.090 2.653 -11.171 1.00 86.81 91 MET A CA 1
ATOM 693 C C . MET A 1 91 ? -5.478 3.057 -10.660 1.00 86.81 91 MET A C 1
ATOM 695 O O . MET A 1 91 ? -5.580 3.860 -9.725 1.00 86.81 91 MET A O 1
ATOM 699 N N . PRO A 1 92 ? -6.553 2.458 -11.208 1.00 83.56 92 PRO A N 1
ATOM 700 C CA . PRO A 1 92 ? -7.924 2.793 -10.833 1.00 83.56 92 PRO A CA 1
ATOM 701 C C . PRO A 1 92 ? -8.176 2.711 -9.327 1.00 83.56 92 PRO A C 1
ATOM 703 O O . PRO A 1 92 ? -8.871 3.565 -8.786 1.00 83.56 92 PRO A O 1
ATOM 706 N N . MET A 1 93 ? -7.544 1.751 -8.637 1.00 84.06 93 MET A N 1
ATOM 707 C CA . MET A 1 93 ? -7.692 1.578 -7.190 1.00 84.06 93 MET A CA 1
ATOM 708 C C . MET A 1 93 ? -7.326 2.836 -6.388 1.00 84.06 93 MET A C 1
ATOM 710 O O . MET A 1 93 ? -7.914 3.055 -5.344 1.00 84.06 93 MET A O 1
ATOM 714 N N . PHE A 1 94 ? -6.393 3.680 -6.843 1.00 83.00 94 PHE A N 1
ATOM 715 C CA . PHE A 1 94 ? -5.988 4.890 -6.109 1.00 83.00 94 PHE A CA 1
ATOM 716 C C . PHE A 1 94 ? -6.771 6.138 -6.513 1.00 83.00 94 PHE A C 1
ATOM 718 O O . PHE A 1 94 ? -6.786 7.122 -5.779 1.00 83.00 94 PHE A O 1
ATOM 725 N N . ILE A 1 95 ? -7.420 6.100 -7.674 1.00 80.38 95 ILE A N 1
ATOM 726 C CA . ILE A 1 95 ? -8.228 7.206 -8.197 1.00 80.38 95 ILE A CA 1
ATOM 727 C C . ILE A 1 95 ? -9.678 7.084 -7.714 1.00 80.38 95 ILE A C 1
ATOM 729 O O . ILE A 1 95 ? -10.388 8.084 -7.631 1.00 80.38 95 ILE A O 1
ATOM 733 N N . ASP A 1 96 ? -10.120 5.866 -7.399 1.00 75.44 96 ASP A N 1
ATOM 734 C CA . ASP A 1 96 ? -11.505 5.587 -7.054 1.00 75.44 96 ASP A CA 1
ATOM 735 C C . ASP A 1 96 ? -11.969 6.360 -5.807 1.00 75.44 96 ASP A C 1
ATOM 737 O O . ASP A 1 96 ? -11.526 6.110 -4.680 1.00 75.44 96 ASP A O 1
ATOM 741 N N . THR A 1 97 ? -12.916 7.277 -6.025 1.00 72.19 97 THR A N 1
ATOM 742 C CA . THR A 1 97 ? -13.525 8.131 -5.003 1.00 72.19 97 THR A CA 1
ATOM 743 C C . THR A 1 97 ? -14.551 7.399 -4.147 1.00 72.19 97 THR A C 1
ATOM 745 O O . THR A 1 97 ? -15.072 8.002 -3.214 1.00 72.19 97 THR A O 1
ATOM 748 N N . ARG A 1 98 ? -14.854 6.118 -4.412 1.00 71.75 98 ARG A N 1
ATOM 749 C CA . ARG A 1 98 ? -15.733 5.308 -3.543 1.00 71.75 98 ARG A CA 1
ATOM 750 C C . ARG A 1 98 ? -15.274 5.308 -2.088 1.00 71.75 98 ARG A C 1
ATOM 752 O O . ARG A 1 98 ? -16.107 5.355 -1.194 1.00 71.75 98 ARG A O 1
ATOM 759 N N . LEU A 1 99 ? -13.957 5.346 -1.864 1.00 70.06 99 LEU A N 1
ATOM 760 C CA . LEU A 1 99 ? -13.380 5.481 -0.526 1.00 70.06 99 LEU A CA 1
ATOM 761 C C . LEU A 1 99 ? -13.771 6.793 0.163 1.00 70.06 99 LEU A C 1
ATOM 763 O O . LEU A 1 99 ? -13.812 6.839 1.377 1.00 70.06 99 LEU A O 1
ATOM 767 N N . LEU A 1 100 ? -14.038 7.865 -0.584 1.00 68.25 100 LEU A N 1
ATOM 768 C CA . LEU A 1 100 ? -14.413 9.164 -0.015 1.00 68.25 100 LEU A CA 1
ATOM 769 C C . LEU A 1 100 ? -15.889 9.219 0.392 1.00 68.25 100 LEU A C 1
ATOM 771 O O . LEU A 1 100 ? -16.231 9.987 1.280 1.00 68.25 100 LEU A O 1
ATOM 775 N N . ALA A 1 101 ? -16.738 8.395 -0.227 1.00 66.81 101 ALA A N 1
ATOM 776 C CA . ALA A 1 101 ? -18.148 8.240 0.141 1.00 66.81 101 ALA A CA 1
ATOM 777 C C . ALA A 1 101 ? -18.351 7.255 1.313 1.00 66.81 101 ALA A C 1
ATOM 779 O O . ALA A 1 101 ? -19.478 6.923 1.684 1.00 66.81 101 ALA A O 1
ATOM 780 N N . TRP A 1 102 ? -17.263 6.738 1.890 1.00 69.06 102 TRP A N 1
ATOM 781 C CA . TRP A 1 102 ? -17.332 5.754 2.961 1.00 69.06 102 TRP A CA 1
ATOM 782 C C . TRP A 1 102 ? -17.853 6.386 4.251 1.00 69.06 102 TRP A C 1
ATOM 784 O O . TRP A 1 102 ? -17.306 7.374 4.738 1.00 69.06 102 TRP A O 1
ATOM 794 N N . GLY A 1 103 ? -18.899 5.791 4.822 1.00 58.03 103 GLY A N 1
ATOM 795 C CA . GLY A 1 103 ? -19.493 6.252 6.077 1.00 58.03 103 GLY A CA 1
ATOM 796 C C . GLY A 1 103 ? -20.612 7.288 5.929 1.00 58.03 103 GLY A C 1
ATOM 797 O O . GLY A 1 103 ? -21.206 7.642 6.944 1.00 58.03 103 GLY A O 1
ATOM 798 N N . GLU A 1 104 ? -20.954 7.739 4.713 1.00 59.44 104 GLU A N 1
ATOM 799 C CA . GLU A 1 104 ? -22.099 8.647 4.504 1.00 59.44 104 GLU A CA 1
ATOM 800 C C . GLU A 1 104 ? -23.462 7.917 4.566 1.00 59.44 104 GLU A C 1
ATOM 802 O O . GLU A 1 104 ? -24.433 8.499 5.040 1.00 59.44 104 GLU A O 1
ATOM 807 N N . ASP A 1 105 ? -23.512 6.622 4.215 1.00 51.72 105 ASP A N 1
ATOM 808 C CA . ASP A 1 105 ? -24.739 5.793 4.155 1.00 51.72 105 ASP A CA 1
ATOM 809 C C . ASP A 1 105 ? -24.751 4.613 5.163 1.00 51.72 105 ASP A C 1
ATOM 811 O O . ASP A 1 105 ? -25.391 3.581 4.947 1.00 51.72 105 ASP A O 1
ATOM 815 N N . SER A 1 106 ? -23.994 4.705 6.261 1.00 50.75 106 SER A N 1
ATOM 816 C CA . SER A 1 106 ? -23.723 3.571 7.165 1.00 50.75 106 SER A CA 1
ATOM 817 C C . SER A 1 106 ? -24.891 3.216 8.107 1.00 50.75 106 SER A C 1
ATOM 819 O O . SER A 1 106 ? -24.780 3.356 9.324 1.00 50.75 106 SER A O 1
ATOM 821 N N . ASP A 1 107 ? -25.977 2.676 7.558 1.00 51.78 107 ASP A N 1
ATOM 822 C CA . ASP A 1 107 ? -26.904 1.789 8.291 1.00 51.78 107 ASP A CA 1
ATOM 823 C C . ASP A 1 107 ? -26.475 0.302 8.161 1.00 51.78 107 ASP A C 1
ATOM 825 O O . ASP A 1 107 ? -27.048 -0.601 8.764 1.00 51.78 107 ASP A O 1
ATOM 829 N N . GLY A 1 108 ? -25.442 0.031 7.346 1.00 58.31 108 GLY A N 1
ATOM 830 C CA . GLY A 1 108 ? -24.877 -1.299 7.102 1.00 58.31 108 GLY A CA 1
ATOM 831 C C . GLY A 1 108 ? -23.670 -1.644 7.982 1.00 58.31 108 GLY A C 1
ATOM 832 O O . GLY A 1 108 ? -22.992 -0.772 8.516 1.00 58.31 108 GLY A O 1
ATOM 833 N N . ASP A 1 109 ? -23.372 -2.942 8.096 1.00 71.62 109 ASP A N 1
ATOM 834 C CA . ASP A 1 109 ? -22.213 -3.458 8.835 1.00 71.62 109 ASP A CA 1
ATOM 835 C C . ASP A 1 109 ? -20.893 -3.017 8.170 1.0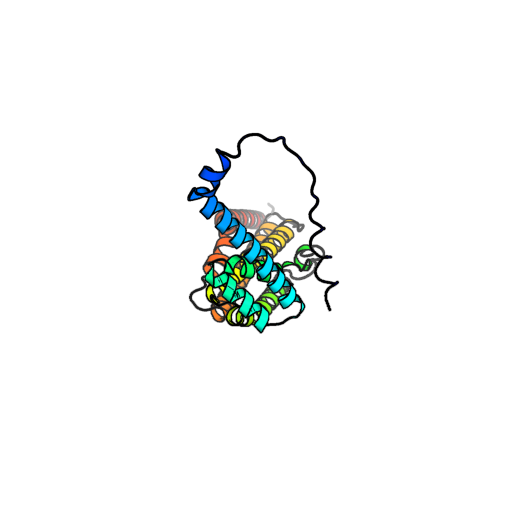0 71.62 109 ASP A C 1
ATOM 837 O O . ASP A 1 109 ? -20.444 -3.589 7.171 1.00 71.62 109 ASP A O 1
ATOM 841 N N . MET A 1 110 ? -20.266 -1.980 8.731 1.00 73.44 110 MET A N 1
ATOM 842 C CA . MET A 1 110 ? -19.003 -1.404 8.249 1.00 73.44 110 MET A CA 1
ATOM 843 C C . MET A 1 110 ? -17.869 -2.436 8.186 1.00 73.44 110 MET A C 1
ATOM 845 O O . MET A 1 110 ? -17.001 -2.349 7.316 1.00 73.44 110 MET A O 1
ATOM 849 N N . ALA A 1 111 ? -17.890 -3.457 9.050 1.00 73.06 111 ALA A N 1
ATOM 850 C CA . ALA A 1 111 ? -16.891 -4.521 9.021 1.00 73.06 111 ALA A CA 1
ATOM 851 C C . ALA A 1 111 ? -17.023 -5.400 7.765 1.00 73.06 111 ALA A C 1
ATOM 853 O O . ALA A 1 111 ? -16.017 -5.891 7.244 1.00 73.06 111 ALA A O 1
ATOM 854 N N . LEU A 1 112 ? -18.247 -5.581 7.256 1.00 77.62 112 LEU A N 1
ATOM 855 C CA . LEU A 1 112 ? -18.508 -6.332 6.030 1.00 77.62 112 LEU A CA 1
ATOM 856 C C . LEU A 1 112 ? -18.059 -5.544 4.793 1.00 77.62 112 LEU A C 1
ATOM 858 O O . LEU A 1 112 ? -17.373 -6.102 3.938 1.00 77.62 112 LEU A O 1
ATOM 862 N N . GLN A 1 113 ? -18.341 -4.239 4.750 1.00 81.19 113 GLN A N 1
ATOM 863 C CA . GLN A 1 113 ? -17.871 -3.354 3.674 1.00 81.19 113 GLN A CA 1
ATOM 864 C C . GLN A 1 113 ? -16.338 -3.296 3.607 1.00 81.19 113 GLN A C 1
ATOM 866 O O . GLN A 1 113 ? -15.751 -3.342 2.525 1.00 81.19 113 GLN A O 1
ATOM 871 N N . LEU A 1 114 ? -15.670 -3.252 4.764 1.00 82.75 114 LEU A N 1
ATOM 872 C CA . LEU A 1 114 ? -14.211 -3.291 4.835 1.00 82.75 114 LEU A CA 1
ATOM 873 C C . LEU A 1 114 ? -13.645 -4.618 4.309 1.00 82.75 114 LEU A C 1
ATOM 875 O O . LEU A 1 114 ? -12.651 -4.626 3.582 1.00 82.75 114 LEU A O 1
ATOM 879 N N . ALA A 1 115 ? -14.289 -5.742 4.637 1.00 84.00 115 ALA A N 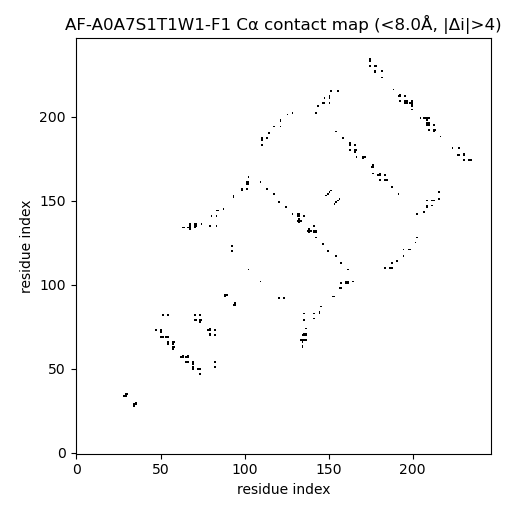1
ATOM 880 C CA . ALA A 1 115 ? -13.879 -7.056 4.149 1.00 84.00 115 ALA A CA 1
ATOM 881 C C . ALA A 1 115 ? -14.034 -7.186 2.623 1.00 84.00 115 ALA A C 1
ATOM 883 O O . ALA A 1 115 ? -13.165 -7.762 1.962 1.00 84.00 115 ALA A O 1
ATOM 884 N N . GLU A 1 116 ? -15.107 -6.636 2.053 1.00 86.31 116 GLU A N 1
ATOM 885 C CA . GLU A 1 116 ? -15.308 -6.582 0.602 1.00 86.31 116 GLU A CA 1
ATOM 886 C C . GLU A 1 116 ? -14.235 -5.734 -0.084 1.00 86.31 116 GLU A C 1
ATOM 888 O O . GLU A 1 116 ? -13.628 -6.198 -1.054 1.00 86.31 116 GLU A O 1
ATOM 893 N N . LEU A 1 117 ? -13.915 -4.559 0.471 1.00 86.44 117 LEU A N 1
ATOM 894 C CA . LEU A 1 117 ? -12.841 -3.719 -0.053 1.00 86.44 117 LEU A CA 1
ATOM 895 C C . LEU A 1 117 ? -11.485 -4.433 0.001 1.00 86.44 117 LEU A C 1
ATOM 897 O O . LEU A 1 117 ? -10.738 -4.426 -0.974 1.00 86.44 117 LEU A O 1
ATOM 901 N N . PHE A 1 118 ? -11.157 -5.086 1.116 1.00 88.06 118 PHE A N 1
ATOM 902 C CA . PHE A 1 118 ? -9.902 -5.829 1.243 1.00 88.06 118 PHE A CA 1
ATOM 903 C C . PHE A 1 118 ? -9.807 -6.977 0.238 1.00 88.06 118 PHE A C 1
ATOM 905 O O . PHE A 1 118 ? -8.736 -7.221 -0.318 1.00 88.06 118 PHE A O 1
ATOM 912 N N . LYS A 1 119 ? -10.926 -7.642 -0.060 1.00 88.62 119 LYS A N 1
ATOM 913 C CA . LYS A 1 119 ? -10.982 -8.683 -1.087 1.00 88.62 119 LYS A CA 1
ATOM 914 C C . LYS A 1 119 ? -10.776 -8.118 -2.495 1.00 88.62 119 LYS A C 1
ATOM 916 O O . LYS A 1 119 ? -10.043 -8.720 -3.280 1.00 88.62 119 LYS A O 1
ATOM 921 N N . GLU A 1 120 ? -11.384 -6.975 -2.810 1.00 89.38 120 GLU A N 1
ATOM 922 C CA . GLU A 1 120 ? -11.185 -6.275 -4.086 1.00 89.38 120 GLU A CA 1
ATOM 923 C C . GLU A 1 120 ? -9.725 -5.829 -4.249 1.00 89.38 120 GLU A C 1
ATOM 925 O O . GLU A 1 120 ? -9.093 -6.128 -5.269 1.00 89.38 120 GLU A O 1
ATOM 930 N N . VAL A 1 121 ? -9.158 -5.200 -3.214 1.00 88.62 121 VAL A N 1
ATOM 931 C CA . VAL A 1 121 ? -7.748 -4.790 -3.170 1.00 88.62 121 VAL A CA 1
ATOM 932 C C . VAL A 1 121 ? -6.841 -5.989 -3.413 1.00 88.62 121 VAL A C 1
ATOM 934 O O . VAL A 1 121 ? -5.983 -5.926 -4.285 1.00 88.62 121 VAL A O 1
ATOM 937 N N . LEU A 1 122 ? -7.065 -7.101 -2.714 1.00 89.50 122 LEU A N 1
ATOM 938 C CA . LEU A 1 122 ? -6.267 -8.310 -2.881 1.00 89.50 122 LEU A CA 1
ATOM 939 C C . LEU A 1 122 ? -6.363 -8.883 -4.301 1.00 89.50 122 LEU A C 1
ATOM 941 O O . LEU A 1 122 ? -5.345 -9.262 -4.875 1.00 89.50 122 LEU A O 1
ATOM 945 N N . SER A 1 123 ? -7.562 -8.920 -4.891 1.00 89.88 123 SER A N 1
ATOM 946 C CA . SER A 1 123 ? -7.722 -9.382 -6.276 1.00 89.88 123 SER A CA 1
ATOM 947 C C . SER A 1 123 ? -6.980 -8.491 -7.271 1.00 89.88 123 SER A C 1
ATOM 949 O O . SER A 1 123 ? -6.315 -9.001 -8.167 1.00 89.88 123 SER A O 1
ATOM 951 N N . THR A 1 124 ? -7.015 -7.175 -7.059 1.00 90.38 124 THR A N 1
ATOM 952 C CA . THR A 1 124 ? -6.358 -6.225 -7.957 1.00 90.38 124 THR A CA 1
ATOM 953 C C . THR A 1 124 ? -4.841 -6.269 -7.787 1.00 90.38 124 THR A C 1
ATOM 955 O O . THR A 1 124 ? -4.124 -6.316 -8.777 1.00 90.38 124 THR A O 1
ATOM 958 N N . VAL A 1 125 ? -4.331 -6.324 -6.550 1.00 91.12 125 VAL A N 1
ATOM 959 C CA . VAL A 1 125 ? -2.887 -6.454 -6.287 1.00 91.12 125 VAL A CA 1
ATOM 960 C C . VAL A 1 125 ? -2.334 -7.724 -6.924 1.00 91.12 125 VAL A C 1
ATOM 962 O O . VAL A 1 125 ? -1.272 -7.669 -7.530 1.00 91.12 125 VAL A O 1
ATOM 965 N N . LYS A 1 126 ? -3.064 -8.842 -6.870 1.00 90.31 126 LYS A N 1
ATOM 966 C CA . LYS A 1 126 ? -2.640 -10.093 -7.508 1.00 90.31 126 LYS A CA 1
ATOM 967 C C . LYS A 1 126 ? -2.402 -9.938 -9.013 1.00 90.31 126 LYS A C 1
ATOM 969 O O . LYS A 1 126 ? -1.385 -10.408 -9.521 1.00 90.31 126 LYS A O 1
ATOM 974 N N . ASP A 1 127 ? -3.332 -9.298 -9.715 1.00 89.88 127 ASP A N 1
ATOM 975 C CA . ASP A 1 127 ? -3.219 -9.082 -11.159 1.00 89.88 127 A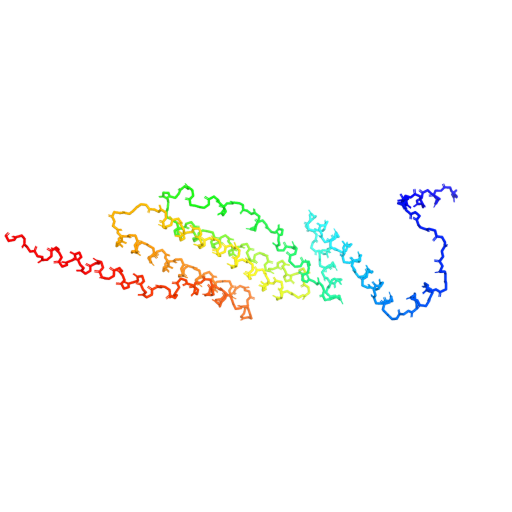SP A CA 1
ATOM 976 C C . ASP A 1 127 ? -2.102 -8.073 -11.482 1.00 89.88 127 ASP A C 1
ATOM 978 O O . ASP A 1 127 ? -1.335 -8.260 -12.431 1.00 89.88 127 ASP A O 1
ATOM 982 N N . GLU A 1 128 ? -1.958 -7.037 -10.651 1.00 90.94 128 GLU A N 1
ATOM 983 C CA . GLU A 1 128 ? -0.937 -6.002 -10.818 1.00 90.94 128 GLU A CA 1
ATOM 984 C C . GLU A 1 128 ? 0.482 -6.498 -10.499 1.00 90.94 128 GLU A C 1
ATOM 986 O O . GLU A 1 128 ? 1.423 -6.089 -11.169 1.00 90.94 128 GLU A O 1
ATOM 991 N N . VAL A 1 129 ? 0.674 -7.420 -9.549 1.00 90.44 129 VAL A N 1
ATOM 992 C CA . VAL A 1 129 ? 1.996 -8.008 -9.245 1.00 90.44 129 VAL A CA 1
ATOM 993 C C . VAL A 1 129 ? 2.563 -8.727 -10.470 1.00 90.44 129 VAL A C 1
ATOM 995 O O . VAL A 1 129 ? 3.689 -8.444 -10.876 1.00 90.44 129 VAL A O 1
ATOM 998 N N . VAL A 1 130 ? 1.759 -9.571 -11.129 1.00 90.69 130 VAL A N 1
ATOM 999 C CA . VAL A 1 130 ? 2.163 -10.275 -12.364 1.00 90.69 130 VAL A CA 1
ATOM 1000 C C . VAL A 1 130 ? 2.547 -9.278 -13.459 1.00 90.69 130 VAL A C 1
ATOM 1002 O O . VAL A 1 130 ? 3.522 -9.457 -14.193 1.00 90.69 130 VAL A O 1
ATOM 1005 N N . MET A 1 131 ? 1.779 -8.198 -13.559 1.00 90.50 131 MET A N 1
ATOM 1006 C CA . MET A 1 131 ? 2.040 -7.107 -14.485 1.00 90.50 131 MET A CA 1
ATOM 1007 C C . MET A 1 131 ? 3.363 -6.398 -14.187 1.00 90.50 131 MET A C 1
ATOM 1009 O O . MET A 1 131 ? 4.188 -6.252 -15.093 1.00 90.50 131 MET A O 1
ATOM 1013 N N . LEU A 1 132 ? 3.597 -6.009 -12.935 1.00 91.50 132 LEU A N 1
ATOM 1014 C CA . LEU A 1 132 ? 4.804 -5.311 -12.505 1.00 91.50 132 LEU A CA 1
ATOM 1015 C C . LEU A 1 132 ? 6.063 -6.158 -12.721 1.00 91.50 132 LEU A C 1
ATOM 1017 O O . LEU A 1 132 ? 7.041 -5.651 -13.268 1.00 91.50 132 LEU A O 1
ATOM 1021 N N . GLU A 1 133 ? 6.021 -7.448 -12.386 1.00 90.88 133 GLU A N 1
ATOM 1022 C CA . GLU A 1 133 ? 7.132 -8.380 -12.621 1.00 90.88 133 GLU A CA 1
ATOM 1023 C C . GLU A 1 133 ? 7.438 -8.575 -14.113 1.00 90.88 133 GLU A C 1
ATOM 1025 O O . GLU A 1 133 ? 8.588 -8.786 -14.498 1.00 90.88 133 GLU A O 1
ATOM 1030 N N . SER A 1 134 ? 6.423 -8.484 -14.979 1.00 90.06 134 SER A N 1
ATOM 1031 C CA . SER A 1 134 ? 6.610 -8.636 -16.427 1.00 90.06 134 SER A CA 1
ATOM 1032 C C . SER A 1 134 ? 7.147 -7.369 -17.110 1.00 90.06 134 SER A C 1
ATOM 1034 O O . SER A 1 134 ? 7.919 -7.452 -18.076 1.00 90.06 134 SER A O 1
ATOM 1036 N N . VAL A 1 135 ? 6.746 -6.192 -16.622 1.00 90.81 135 VAL A N 1
ATOM 1037 C CA . VAL A 1 135 ? 7.058 -4.893 -17.233 1.00 90.81 135 VAL A CA 1
ATOM 1038 C C . VAL A 1 135 ? 8.369 -4.317 -16.703 1.00 90.81 135 VAL A C 1
ATOM 1040 O O . VAL A 1 135 ? 9.128 -3.737 -17.481 1.00 90.81 135 VAL A O 1
ATOM 1043 N N . PHE A 1 136 ? 8.660 -4.464 -15.411 1.00 92.06 136 PHE A N 1
ATOM 1044 C CA . PHE A 1 136 ? 9.807 -3.813 -14.784 1.00 92.06 136 PHE A CA 1
ATOM 1045 C C . PHE A 1 136 ? 10.995 -4.770 -14.616 1.00 92.06 136 PHE A C 1
ATOM 1047 O O . PHE A 1 136 ? 10.815 -5.891 -14.148 1.00 92.06 136 PHE A O 1
ATOM 1054 N N . PRO A 1 137 ? 12.227 -4.336 -14.950 1.00 90.06 137 PRO A N 1
ATOM 1055 C CA . PRO A 1 137 ? 13.437 -5.113 -14.677 1.00 90.06 137 PRO A CA 1
ATOM 1056 C C . PRO A 1 137 ? 13.613 -5.433 -13.186 1.00 90.06 137 PRO A C 1
ATOM 1058 O O . PRO A 1 137 ? 13.950 -6.563 -12.840 1.00 90.06 137 PRO A O 1
ATOM 1061 N N . SER A 1 138 ? 13.330 -4.462 -12.312 1.00 88.50 138 SER A N 1
ATOM 1062 C CA . SER A 1 138 ? 13.305 -4.636 -10.855 1.00 88.50 138 SER A CA 1
ATOM 1063 C C . SER A 1 138 ? 11.878 -4.870 -10.349 1.00 88.50 138 SER A C 1
ATOM 1065 O O . SER A 1 138 ? 11.270 -3.991 -9.733 1.00 88.50 138 SER A O 1
ATOM 1067 N N . GLY A 1 139 ? 11.333 -6.062 -10.614 1.00 87.19 139 GLY A N 1
ATOM 1068 C CA . GLY A 1 139 ? 9.973 -6.439 -10.204 1.00 87.19 139 GLY A CA 1
ATOM 1069 C C . GLY A 1 139 ? 9.731 -6.307 -8.695 1.00 87.19 139 GLY A C 1
ATOM 1070 O O . GLY A 1 139 ? 8.741 -5.703 -8.291 1.00 87.19 139 GLY A O 1
ATOM 1071 N N . LEU A 1 140 ? 10.679 -6.761 -7.865 1.00 87.94 140 LEU A N 1
ATOM 1072 C CA . LEU A 1 140 ? 10.581 -6.690 -6.401 1.00 87.94 140 LEU A CA 1
ATOM 1073 C C . LEU A 1 140 ? 10.363 -5.255 -5.900 1.00 87.94 140 LEU A C 1
ATOM 1075 O O . LEU A 1 140 ? 9.423 -4.998 -5.156 1.00 87.94 140 LEU A O 1
ATOM 1079 N N . LEU A 1 141 ? 11.176 -4.302 -6.368 1.00 89.81 141 LEU A N 1
ATOM 1080 C CA . LEU A 1 141 ? 11.061 -2.892 -5.983 1.00 89.81 141 LEU A CA 1
ATOM 1081 C C . LEU A 1 141 ? 9.695 -2.307 -6.371 1.00 89.81 141 LEU A C 1
ATOM 1083 O O . LEU A 1 141 ? 9.112 -1.507 -5.633 1.00 89.81 141 LEU A O 1
ATOM 1087 N N . ALA A 1 142 ? 9.177 -2.697 -7.539 1.00 90.69 142 ALA A N 1
ATOM 1088 C CA . ALA A 1 142 ? 7.868 -2.258 -8.002 1.00 90.69 142 ALA A CA 1
ATOM 1089 C C . ALA A 1 142 ? 6.739 -2.808 -7.118 1.00 90.69 142 ALA A C 1
ATOM 1091 O O . ALA A 1 142 ? 5.840 -2.054 -6.739 1.00 90.69 142 ALA A O 1
ATOM 1092 N N . VAL A 1 143 ? 6.821 -4.087 -6.746 1.00 91.44 143 VAL A N 1
ATOM 1093 C CA . VAL A 1 143 ? 5.865 -4.767 -5.863 1.00 91.44 143 VAL A CA 1
ATOM 1094 C C . VAL A 1 143 ? 5.910 -4.192 -4.442 1.00 91.44 143 VAL A C 1
ATOM 1096 O O . VAL A 1 143 ? 4.862 -3.862 -3.888 1.00 91.44 143 VAL A O 1
ATOM 1099 N N . GLU A 1 144 ? 7.097 -3.959 -3.876 1.00 91.06 144 GLU A N 1
ATOM 1100 C CA . GLU A 1 144 ? 7.256 -3.294 -2.573 1.00 91.06 144 GLU A CA 1
ATOM 1101 C C . GLU A 1 144 ? 6.620 -1.899 -2.566 1.00 91.06 144 GLU A C 1
ATOM 1103 O O . GLU A 1 144 ? 5.865 -1.556 -1.653 1.00 91.06 144 GLU A O 1
ATOM 1108 N N . THR A 1 145 ? 6.876 -1.107 -3.615 1.00 91.50 145 THR A N 1
ATOM 1109 C CA . THR A 1 145 ? 6.312 0.245 -3.749 1.00 91.50 145 THR A CA 1
ATOM 1110 C C . THR A 1 145 ? 4.787 0.200 -3.883 1.00 91.50 145 THR A C 1
ATOM 1112 O O . THR A 1 145 ? 4.091 1.038 -3.304 1.00 91.50 145 THR A O 1
ATOM 1115 N N . LEU A 1 146 ? 4.253 -0.774 -4.630 1.00 91.50 146 LEU A N 1
ATOM 1116 C CA . LEU A 1 146 ? 2.813 -0.993 -4.762 1.00 91.50 146 LEU A CA 1
ATOM 1117 C C . LEU A 1 146 ? 2.186 -1.267 -3.396 1.00 91.50 146 LEU A C 1
ATOM 1119 O O . LEU A 1 146 ? 1.246 -0.577 -3.004 1.00 91.50 146 LEU A O 1
ATOM 1123 N N . ILE A 1 147 ? 2.715 -2.250 -2.669 1.00 91.31 147 ILE A N 1
ATOM 1124 C CA . ILE A 1 147 ? 2.136 -2.699 -1.402 1.00 91.31 147 ILE A CA 1
ATOM 1125 C C . ILE A 1 147 ? 2.229 -1.611 -0.347 1.00 91.31 147 ILE A C 1
ATOM 1127 O O . ILE A 1 147 ? 1.232 -1.344 0.323 1.00 91.31 147 ILE A O 1
ATOM 1131 N N . GLN A 1 148 ? 3.369 -0.920 -0.264 1.00 90.94 148 GLN A N 1
ATOM 1132 C CA . GLN A 1 148 ? 3.516 0.220 0.631 1.00 90.94 148 GLN A CA 1
ATOM 1133 C C . GLN A 1 148 ? 2.396 1.241 0.397 1.00 90.94 148 GLN A C 1
ATOM 1135 O O . GLN A 1 148 ? 1.704 1.629 1.338 1.00 90.94 148 GLN A O 1
ATOM 1140 N N . ARG A 1 149 ? 2.146 1.624 -0.862 1.00 91.25 149 ARG A N 1
ATOM 1141 C CA . ARG A 1 149 ? 1.072 2.573 -1.173 1.00 91.25 149 ARG A CA 1
ATOM 1142 C C . ARG A 1 149 ? -0.321 2.015 -0.921 1.00 91.25 149 ARG A C 1
ATOM 1144 O O . ARG A 1 149 ? -1.184 2.765 -0.483 1.00 91.25 149 ARG A O 1
ATOM 1151 N N . VAL A 1 150 ? -0.568 0.734 -1.188 1.00 91.19 150 VAL A N 1
ATOM 1152 C CA . VAL A 1 150 ? -1.863 0.102 -0.890 1.00 91.19 150 VAL A CA 1
ATOM 1153 C C . VAL A 1 150 ? -2.139 0.146 0.613 1.00 91.19 150 VAL A C 1
ATOM 1155 O O . VAL A 1 150 ? -3.227 0.555 1.021 1.00 91.19 150 VAL A O 1
ATOM 1158 N N . ILE A 1 151 ? -1.160 -0.221 1.440 1.00 90.06 151 ILE A N 1
ATOM 1159 C CA . ILE A 1 151 ? -1.301 -0.203 2.896 1.00 90.06 151 ILE A CA 1
ATOM 1160 C C . ILE A 1 151 ? -1.495 1.232 3.400 1.00 90.06 151 ILE A C 1
ATOM 1162 O O . ILE A 1 151 ? -2.444 1.494 4.131 1.00 90.06 151 ILE A O 1
ATOM 1166 N N . GLU A 1 152 ? -0.666 2.179 2.966 1.00 89.44 152 GLU A N 1
ATOM 1167 C CA . GLU A 1 152 ? -0.741 3.567 3.439 1.00 89.44 152 GLU A CA 1
ATOM 1168 C C . GLU A 1 152 ? -1.995 4.300 2.933 1.00 89.44 152 GLU A C 1
ATOM 1170 O O . GLU A 1 152 ? -2.712 4.918 3.714 1.00 89.44 152 GLU A O 1
ATOM 1175 N N . GLN A 1 153 ? -2.288 4.234 1.632 1.00 88.06 153 GLN A N 1
ATOM 1176 C CA . GLN A 1 153 ? -3.304 5.088 1.006 1.00 88.06 153 GLN A CA 1
ATOM 1177 C C . GLN A 1 153 ? -4.687 4.443 0.942 1.00 88.06 153 GLN A C 1
ATOM 1179 O O . GLN A 1 153 ? -5.686 5.157 0.989 1.00 88.06 153 GLN A O 1
ATOM 1184 N N . ARG A 1 154 ? -4.776 3.113 0.795 1.00 86.94 154 ARG A N 1
ATOM 1185 C CA . ARG A 1 154 ? -6.072 2.417 0.705 1.00 86.94 154 ARG A CA 1
ATOM 1186 C C . ARG A 1 154 ? -6.487 1.867 2.054 1.00 86.94 154 ARG A C 1
ATOM 1188 O O . ARG A 1 154 ? -7.563 2.206 2.532 1.00 86.94 154 ARG A O 1
ATOM 1195 N N . VAL A 1 155 ? -5.641 1.045 2.671 1.00 87.69 155 VAL A N 1
ATOM 1196 C CA . VAL A 1 155 ? -5.960 0.426 3.965 1.00 87.69 155 VAL A CA 1
ATOM 1197 C C . VAL A 1 155 ? -5.958 1.470 5.083 1.00 87.69 155 VAL A C 1
ATOM 1199 O O . VAL A 1 155 ? -6.891 1.483 5.880 1.00 87.69 155 VAL A O 1
ATOM 1202 N N . GLY A 1 156 ? -4.976 2.376 5.101 1.00 88.62 156 GLY A N 1
ATOM 1203 C CA . GLY A 1 156 ? -4.912 3.483 6.058 1.00 88.62 156 GLY A CA 1
ATOM 1204 C C . GLY A 1 156 ? -6.157 4.369 6.007 1.00 88.62 156 GLY A C 1
ATOM 1205 O O . GLY A 1 156 ? -6.840 4.523 7.015 1.00 88.62 156 GLY A O 1
ATOM 1206 N N . LEU A 1 157 ? -6.530 4.855 4.819 1.00 87.81 157 LEU A N 1
ATOM 1207 C CA . LEU A 1 157 ? -7.718 5.702 4.665 1.00 87.81 157 LEU A CA 1
ATOM 1208 C C . LEU A 1 157 ? -9.024 4.959 5.007 1.00 87.81 157 LEU A C 1
ATOM 1210 O O . LEU A 1 157 ? -9.901 5.526 5.656 1.00 87.81 157 LEU A O 1
ATOM 1214 N N . ALA A 1 158 ? -9.151 3.681 4.631 1.00 86.00 158 ALA A N 1
ATOM 1215 C CA . ALA A 1 158 ? -10.293 2.843 5.013 1.00 86.00 158 ALA A CA 1
ATOM 1216 C C . ALA A 1 158 ? -10.450 2.736 6.538 1.00 86.00 158 ALA A C 1
ATOM 1218 O O . ALA A 1 158 ? -11.555 2.857 7.078 1.00 86.00 158 ALA A O 1
ATOM 1219 N N . LEU A 1 159 ? -9.330 2.512 7.229 1.00 86.69 159 LEU A N 1
ATOM 1220 C CA . LEU A 1 159 ? -9.278 2.409 8.680 1.00 86.69 159 LEU A CA 1
ATOM 1221 C 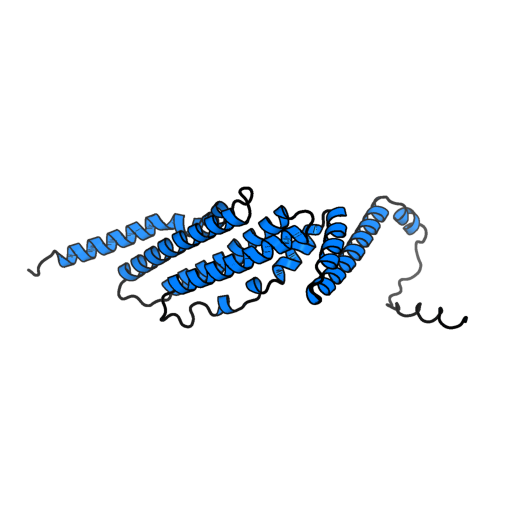C . LEU A 1 159 ? -9.666 3.735 9.337 1.00 86.69 159 LEU A C 1
ATOM 1223 O O . LEU A 1 159 ? -10.536 3.749 10.206 1.00 86.69 159 LEU A O 1
ATOM 1227 N N . GLU A 1 160 ? -9.061 4.840 8.898 1.00 87.56 160 GLU A N 1
ATOM 1228 C CA . GLU A 1 160 ? -9.346 6.180 9.417 1.00 87.56 160 GLU A CA 1
ATOM 1229 C C . GLU A 1 160 ? -10.834 6.517 9.302 1.00 87.56 160 GLU A C 1
ATOM 1231 O O . GLU A 1 160 ? -11.455 6.924 10.285 1.00 87.56 160 GLU A O 1
ATOM 1236 N N . LEU A 1 161 ? -11.437 6.273 8.136 1.00 86.06 161 LEU A N 1
ATOM 1237 C CA . LEU A 1 161 ? -12.857 6.539 7.907 1.00 86.06 161 LEU A CA 1
ATOM 1238 C C . LEU A 1 161 ? -13.764 5.636 8.746 1.00 86.06 161 LEU A C 1
ATOM 1240 O O . LEU A 1 161 ? -14.764 6.113 9.286 1.00 86.06 161 LEU A O 1
ATOM 1244 N N . THR A 1 162 ? -13.412 4.359 8.911 1.00 85.06 162 THR A N 1
ATOM 1245 C CA . THR A 1 162 ? -14.180 3.418 9.743 1.00 85.06 162 THR A CA 1
ATOM 1246 C C . THR A 1 162 ? -14.158 3.842 11.215 1.00 85.06 162 THR A C 1
ATOM 1248 O O . THR A 1 162 ? -15.204 3.917 11.870 1.00 85.06 162 THR A O 1
ATOM 1251 N N . LEU A 1 163 ? -12.977 4.182 11.738 1.00 84.88 163 LEU A N 1
ATOM 1252 C CA . LEU A 1 163 ? -12.815 4.620 13.125 1.00 84.88 163 LEU A CA 1
ATOM 1253 C C . LEU A 1 163 ? -13.485 5.975 13.376 1.00 84.88 163 LEU A C 1
ATOM 1255 O O . LEU A 1 163 ? -14.118 6.166 14.415 1.00 84.88 163 LEU A O 1
ATOM 1259 N N . GLU A 1 164 ? -13.389 6.908 12.431 1.00 85.44 164 GLU A N 1
ATOM 1260 C CA . GLU A 1 164 ? -14.011 8.225 12.559 1.00 85.44 164 GLU A CA 1
ATOM 1261 C C . GLU A 1 164 ? -15.539 8.158 12.439 1.00 85.44 164 GLU A C 1
ATOM 1263 O O . GLU A 1 164 ? -16.246 8.855 13.167 1.00 85.44 164 GLU A O 1
ATOM 1268 N N . SER A 1 165 ? -16.065 7.269 11.591 1.00 82.69 165 SER A N 1
ATOM 1269 C CA . SER A 1 165 ? -17.507 6.998 11.507 1.00 82.69 165 SER A CA 1
ATOM 1270 C C . SER A 1 165 ? -18.043 6.436 12.820 1.00 82.69 165 SER A C 1
ATOM 1272 O O . SER A 1 165 ? -19.061 6.911 13.315 1.00 82.69 165 SER A O 1
ATOM 1274 N N . THR A 1 166 ? -17.308 5.508 13.441 1.00 82.06 166 THR A N 1
ATOM 1275 C CA . THR A 1 166 ? -17.661 4.946 14.756 1.00 82.06 166 THR A CA 1
ATOM 1276 C C . THR A 1 166 ? -17.733 6.048 15.820 1.00 82.06 166 THR A C 1
ATOM 1278 O O . THR A 1 166 ? -18.694 6.144 16.570 1.00 82.06 166 THR A O 1
ATOM 1281 N N . LYS A 1 167 ? -16.781 6.989 15.847 1.00 80.75 167 LYS A N 1
ATOM 1282 C CA . LYS A 1 167 ? -16.821 8.110 16.808 1.00 80.75 167 LYS A CA 1
ATOM 1283 C C . LYS A 1 167 ? -18.001 9.067 16.610 1.00 80.75 167 LYS A C 1
ATOM 1285 O O . LYS A 1 167 ? -18.411 9.709 17.577 1.00 80.75 167 LYS A O 1
ATOM 1290 N N . LYS A 1 168 ? -18.496 9.213 15.376 1.00 81.50 168 LYS A N 1
ATOM 1291 C CA . LYS A 1 168 ? -19.613 10.109 15.028 1.00 81.50 168 LYS A CA 1
ATOM 1292 C C . LYS A 1 168 ? -20.982 9.525 15.370 1.00 81.50 168 LYS A C 1
ATOM 1294 O O . LYS A 1 168 ? -21.949 10.283 15.419 1.00 81.50 168 LYS A O 1
ATOM 1299 N N . GLN A 1 169 ? -21.077 8.215 15.590 1.00 79.25 169 GLN A N 1
ATOM 1300 C CA . GLN A 1 169 ? -22.332 7.581 15.974 1.00 79.25 169 GLN A CA 1
ATOM 1301 C C . GLN A 1 169 ? -22.829 8.113 17.325 1.00 79.25 169 GLN A C 1
ATOM 1303 O O . GLN A 1 169 ? -22.061 8.472 18.221 1.00 79.25 169 GLN A O 1
ATOM 1308 N N . THR A 1 170 ? -24.150 8.196 17.460 1.00 78.12 170 THR A N 1
ATOM 1309 C CA . THR A 1 170 ? -24.805 8.551 18.719 1.00 78.12 170 THR A CA 1
ATOM 1310 C C . THR A 1 170 ? -24.927 7.321 19.601 1.00 78.12 170 THR A C 1
ATOM 1312 O O . THR A 1 170 ? -25.437 6.296 19.157 1.00 78.12 170 THR A O 1
ATOM 1315 N N . TYR A 1 171 ? -24.513 7.446 20.859 1.00 81.81 171 TYR A N 1
ATOM 1316 C CA . TYR A 1 171 ? -24.541 6.359 21.834 1.00 81.81 171 TYR A CA 1
ATOM 1317 C C . TYR A 1 171 ? -25.340 6.758 23.072 1.00 81.81 171 TYR A C 1
ATOM 1319 O O . TYR A 1 171 ? -25.266 7.903 23.519 1.00 81.81 171 TYR A O 1
ATOM 1327 N N . ASP A 1 172 ? -26.032 5.785 23.665 1.00 80.44 172 ASP A N 1
ATOM 1328 C CA . ASP A 1 172 ? -26.822 5.980 24.889 1.00 80.44 172 ASP A CA 1
ATOM 1329 C C . ASP A 1 172 ? -25.946 6.246 26.123 1.00 80.44 172 ASP A C 1
ATOM 1331 O O . ASP A 1 172 ? -26.366 6.896 27.079 1.00 80.44 172 ASP A O 1
ATOM 1335 N N . SER A 1 173 ? -24.712 5.734 26.119 1.00 84.62 173 SER A N 1
ATOM 1336 C CA . SER A 1 173 ? -23.750 5.924 27.202 1.00 84.62 173 SER A CA 1
ATOM 1337 C C . SER A 1 173 ? -22.317 5.990 26.687 1.00 84.62 173 SER A C 1
ATOM 1339 O O . SER A 1 173 ? -21.980 5.444 25.635 1.00 84.62 173 SER A O 1
ATOM 1341 N N . GLU A 1 174 ? -21.441 6.621 27.470 1.00 83.12 174 GLU A N 1
ATOM 1342 C CA . GLU A 1 174 ? -20.006 6.640 27.181 1.00 83.12 174 GLU A CA 1
ATOM 1343 C C . GLU A 1 174 ? -19.402 5.224 27.173 1.00 83.12 174 GLU A C 1
ATOM 1345 O O . GLU A 1 174 ? -18.529 4.940 26.354 1.00 83.12 174 GLU A O 1
ATOM 1350 N N . ALA A 1 175 ? -19.910 4.322 28.022 1.00 83.44 175 ALA A N 1
ATOM 1351 C CA . ALA A 1 175 ? -19.515 2.915 28.043 1.00 83.44 175 ALA A CA 1
ATOM 1352 C C . ALA A 1 175 ? -19.871 2.203 26.728 1.00 83.44 175 ALA A C 1
ATOM 1354 O O . ALA A 1 175 ? -19.016 1.534 26.154 1.00 83.44 175 ALA A O 1
ATOM 1355 N N . ALA A 1 176 ? -21.087 2.407 26.208 1.00 84.62 176 ALA A N 1
ATOM 1356 C CA . ALA A 1 176 ? -21.508 1.835 24.927 1.00 84.62 176 ALA A CA 1
ATOM 1357 C C . ALA A 1 176 ? -20.639 2.341 23.762 1.00 84.62 176 ALA A C 1
ATOM 1359 O O . ALA A 1 176 ? -20.200 1.543 22.938 1.00 84.62 176 ALA A O 1
ATOM 1360 N N . ARG A 1 177 ? -20.309 3.641 23.750 1.00 86.81 177 ARG A N 1
ATOM 1361 C CA . ARG A 1 177 ? -19.389 4.229 22.765 1.00 86.81 177 ARG A CA 1
ATOM 1362 C C . ARG A 1 177 ? -18.000 3.596 22.816 1.00 86.81 177 ARG A C 1
ATOM 13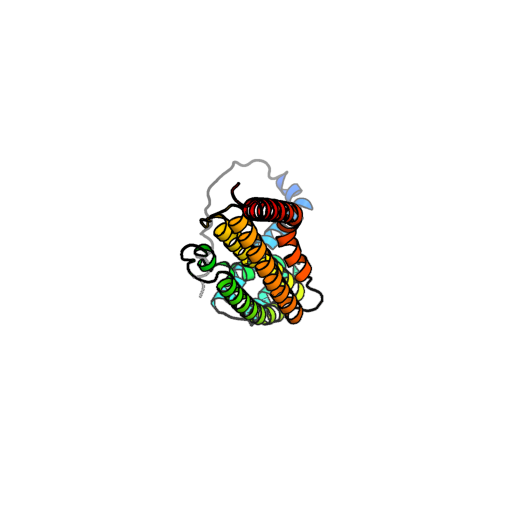64 O O . ARG A 1 177 ? -17.445 3.234 21.783 1.00 86.81 177 ARG A O 1
ATOM 1371 N N . LEU A 1 178 ? -17.412 3.504 24.012 1.00 85.94 178 LEU A N 1
ATOM 1372 C CA . LEU A 1 178 ? -16.073 2.936 24.195 1.00 85.94 178 LEU A CA 1
ATOM 1373 C C . LEU A 1 178 ? -16.042 1.454 23.808 1.00 85.94 178 LEU A C 1
ATOM 1375 O O . LEU A 1 178 ? -15.107 1.017 23.141 1.00 85.94 178 LEU A O 1
ATOM 1379 N N . GLN A 1 179 ? -17.075 0.699 24.184 1.00 87.25 179 GLN A N 1
ATOM 1380 C CA . GLN A 1 179 ? -17.202 -0.714 23.847 1.00 87.25 179 GLN A CA 1
ATOM 1381 C C . GLN A 1 179 ? -17.287 -0.934 22.335 1.00 87.25 179 GLN A C 1
ATOM 1383 O O . GLN A 1 179 ? -16.599 -1.807 21.805 1.00 87.25 179 GLN A O 1
ATOM 1388 N N . ASP A 1 180 ? -18.100 -0.141 21.639 1.00 86.56 180 ASP A N 1
ATOM 1389 C CA . ASP A 1 180 ? -18.254 -0.253 20.192 1.00 86.56 180 ASP A CA 1
ATOM 1390 C C . ASP A 1 180 ? -16.968 0.146 19.453 1.00 86.56 180 ASP A C 1
ATOM 1392 O O . ASP A 1 180 ? -16.469 -0.609 18.620 1.00 86.56 180 ASP A O 1
ATOM 1396 N N . TYR A 1 181 ? -16.329 1.247 19.865 1.00 87.94 181 TYR A N 1
ATOM 1397 C CA . TYR A 1 181 ? -15.031 1.659 19.329 1.00 87.94 181 TYR A CA 1
ATOM 1398 C C . TYR A 1 181 ? -13.951 0.576 19.478 1.00 87.94 181 TYR A C 1
ATOM 1400 O O . TYR A 1 181 ? -13.255 0.260 18.513 1.00 87.94 181 TYR A O 1
ATOM 1408 N N . LEU A 1 182 ? -13.807 -0.027 20.664 1.00 88.75 182 LEU A N 1
ATOM 1409 C CA . LEU A 1 182 ? -12.802 -1.071 20.910 1.00 88.75 182 LEU A CA 1
ATOM 1410 C C . LEU A 1 182 ? -13.106 -2.364 20.142 1.00 88.75 182 LEU A C 1
ATOM 1412 O O . LEU A 1 182 ? -12.185 -3.039 19.664 1.00 88.75 182 LEU A O 1
ATOM 1416 N N . LYS A 1 183 ? -14.391 -2.691 19.975 1.00 89.31 183 LYS A N 1
ATOM 1417 C CA . LYS A 1 183 ? -14.840 -3.818 19.155 1.00 89.31 183 LYS A CA 1
ATOM 1418 C C . LYS A 1 183 ? -14.490 -3.597 17.684 1.00 89.31 183 LYS A C 1
ATOM 1420 O O . LYS A 1 183 ? -13.865 -4.474 17.086 1.00 89.31 183 LYS A O 1
ATOM 1425 N N . VAL A 1 184 ? -14.822 -2.434 17.123 1.00 87.69 184 VAL A N 1
ATOM 1426 C CA . VAL A 1 184 ? -14.473 -2.069 15.741 1.00 87.69 184 VAL A CA 1
ATOM 1427 C C . VAL A 1 184 ? -12.955 -2.037 15.560 1.00 87.69 184 VAL A C 1
ATOM 1429 O O . VAL A 1 184 ? -12.446 -2.593 14.590 1.00 87.69 184 VAL A O 1
ATOM 1432 N N . LEU A 1 185 ? -12.200 -1.484 16.513 1.00 88.44 185 LEU A N 1
ATOM 1433 C CA . LEU A 1 185 ? -10.734 -1.460 16.464 1.00 88.44 185 LEU A CA 1
ATOM 1434 C C . LEU A 1 185 ? -10.131 -2.874 16.423 1.00 88.44 185 LEU A C 1
ATOM 1436 O O . LEU A 1 185 ? -9.229 -3.149 15.637 1.00 88.44 185 LEU A O 1
ATOM 1440 N N . THR A 1 186 ? -10.647 -3.793 17.239 1.00 88.50 186 THR A N 1
ATOM 1441 C CA . THR A 1 186 ? -10.169 -5.184 17.261 1.00 88.50 186 THR A CA 1
ATOM 1442 C C . THR A 1 186 ? -10.525 -5.916 15.967 1.00 88.50 186 THR A C 1
ATOM 1444 O O . THR A 1 186 ? -9.695 -6.632 15.406 1.00 88.50 186 THR A O 1
ATOM 1447 N N . GLN A 1 187 ? -11.745 -5.716 15.462 1.00 88.19 187 GLN A N 1
ATOM 1448 C CA . GLN A 1 187 ? -12.197 -6.313 14.206 1.00 88.19 187 GLN A CA 1
ATOM 1449 C C . GLN A 1 187 ? -11.376 -5.808 13.019 1.00 88.19 187 GLN A C 1
ATOM 1451 O O . GLN A 1 187 ? -10.867 -6.613 12.244 1.00 88.19 187 GLN A O 1
ATOM 1456 N N . THR A 1 188 ? -11.209 -4.493 12.892 1.00 89.00 188 THR A N 1
ATOM 1457 C CA . THR A 1 188 ? -10.406 -3.876 11.826 1.00 89.00 188 THR A CA 1
ATOM 1458 C C . THR A 1 188 ? -8.962 -4.364 11.879 1.00 89.00 188 THR A C 1
ATOM 1460 O O . THR A 1 188 ? -8.457 -4.831 10.859 1.00 89.00 188 THR A O 1
ATOM 1463 N N . TYR A 1 189 ? -8.344 -4.400 13.065 1.00 89.75 189 TYR A N 1
ATOM 1464 C CA . TYR A 1 189 ? -6.995 -4.937 13.248 1.00 89.75 189 TYR A CA 1
ATOM 1465 C C . TYR A 1 189 ? -6.871 -6.382 12.756 1.00 89.75 189 TYR A C 1
ATOM 1467 O O . TYR A 1 189 ? -5.995 -6.685 11.943 1.00 89.75 189 TYR A O 1
ATOM 1475 N N . GLN A 1 190 ? -7.771 -7.270 13.189 1.00 90.25 190 GLN A N 1
ATOM 1476 C CA . GLN A 1 190 ? -7.750 -8.669 12.765 1.00 90.25 190 GLN A CA 1
ATOM 1477 C C . GLN A 1 190 ? -7.874 -8.795 11.239 1.00 90.25 190 GLN A C 1
ATOM 1479 O O . GLN A 1 190 ? -7.086 -9.504 10.613 1.00 90.25 190 GLN A O 1
ATOM 1484 N N . ARG A 1 191 ? -8.815 -8.067 10.627 1.00 86.94 191 ARG A N 1
ATOM 1485 C CA . ARG A 1 191 ? -9.021 -8.089 9.171 1.00 86.94 191 ARG A CA 1
ATOM 1486 C C . ARG A 1 191 ? -7.825 -7.538 8.403 1.00 86.94 191 ARG A C 1
ATOM 1488 O O . ARG A 1 191 ? -7.460 -8.094 7.370 1.00 86.94 191 ARG A O 1
ATOM 1495 N N . THR A 1 192 ? -7.194 -6.474 8.895 1.00 89.75 192 THR A N 1
ATOM 1496 C CA . THR A 1 192 ? -5.994 -5.913 8.268 1.00 89.75 192 THR A CA 1
ATOM 1497 C C . THR A 1 192 ? -4.813 -6.881 8.349 1.00 89.75 192 THR A C 1
ATOM 1499 O O . THR A 1 192 ? -4.079 -7.012 7.374 1.00 89.75 192 THR A O 1
ATOM 1502 N N . MET A 1 193 ? -4.648 -7.601 9.461 1.00 89.88 193 MET A N 1
ATOM 1503 C CA . MET A 1 193 ? -3.598 -8.618 9.588 1.00 89.88 193 MET A CA 1
ATOM 1504 C C . MET A 1 193 ? -3.861 -9.844 8.699 1.00 89.88 193 MET A C 1
ATOM 1506 O O . MET A 1 193 ? -2.930 -10.351 8.076 1.00 89.88 193 MET A O 1
ATOM 1510 N N . GLU A 1 194 ? -5.119 -10.287 8.574 1.00 89.81 194 GLU A N 1
ATOM 1511 C CA . GLU A 1 194 ? -5.523 -11.337 7.621 1.00 89.81 194 GLU A CA 1
ATOM 1512 C C . GLU A 1 194 ? -5.204 -10.931 6.169 1.00 89.81 194 GLU A C 1
ATOM 1514 O O . GLU A 1 194 ? -4.674 -11.736 5.394 1.00 89.81 194 GLU A O 1
ATOM 1519 N N . LEU A 1 195 ? -5.473 -9.671 5.806 1.00 88.62 195 LEU A N 1
ATOM 1520 C CA . LEU A 1 195 ? -5.108 -9.113 4.504 1.00 88.62 195 LEU A CA 1
ATOM 1521 C C . LEU A 1 195 ? -3.587 -9.079 4.316 1.00 88.62 195 LEU A C 1
ATOM 1523 O O . LEU A 1 195 ? -3.103 -9.537 3.285 1.00 88.62 195 LEU A O 1
ATOM 1527 N N . ALA A 1 196 ? -2.837 -8.568 5.295 1.00 89.19 196 ALA A N 1
ATOM 1528 C CA . ALA A 1 196 ? -1.381 -8.458 5.215 1.00 89.19 196 ALA A CA 1
ATOM 1529 C C . ALA A 1 196 ? -0.718 -9.827 5.010 1.00 89.19 196 ALA A C 1
ATOM 1531 O O . ALA A 1 196 ? 0.091 -9.975 4.099 1.00 89.19 196 ALA A O 1
ATOM 1532 N N . ALA A 1 197 ? -1.140 -10.847 5.764 1.00 89.06 197 ALA A N 1
ATOM 1533 C CA . ALA A 1 197 ? -0.664 -12.218 5.584 1.00 89.06 197 ALA A CA 1
ATOM 1534 C C . ALA A 1 197 ? -1.005 -12.772 4.188 1.00 89.06 197 ALA A C 1
ATOM 1536 O O . ALA A 1 197 ? -0.201 -13.464 3.562 1.00 89.06 197 ALA A O 1
ATOM 1537 N N . SER A 1 198 ? -2.191 -12.442 3.670 1.00 88.44 198 SER A N 1
ATOM 1538 C CA . SER A 1 198 ? -2.610 -12.864 2.331 1.00 88.44 198 SER A CA 1
ATOM 1539 C C . SER A 1 198 ? -1.832 -12.153 1.215 1.00 88.44 198 SER A C 1
ATOM 1541 O O . SER A 1 198 ? -1.618 -12.747 0.160 1.00 88.44 198 SER A O 1
ATOM 1543 N N . LEU A 1 199 ? -1.403 -10.907 1.438 1.00 86.75 199 LEU A N 1
ATOM 1544 C CA . LEU A 1 199 ? -0.547 -10.150 0.523 1.00 86.75 199 LEU A CA 1
ATOM 1545 C C . LEU A 1 199 ? 0.901 -10.657 0.556 1.00 86.75 199 LEU A C 1
ATOM 1547 O O . LEU A 1 199 ? 1.479 -10.857 -0.509 1.00 86.75 199 LEU A O 1
ATOM 1551 N N . GLU A 1 200 ? 1.465 -10.946 1.734 1.00 87.50 200 GLU A N 1
ATOM 1552 C CA . GLU A 1 200 ? 2.805 -11.556 1.863 1.00 87.50 200 GLU A CA 1
ATOM 1553 C C . GLU A 1 200 ? 2.888 -12.887 1.115 1.00 87.50 200 GLU A C 1
ATOM 1555 O O . GLU A 1 200 ? 3.824 -13.118 0.349 1.00 87.50 200 GLU A O 1
ATOM 1560 N N . ALA A 1 201 ? 1.859 -13.730 1.243 1.00 86.19 201 ALA A N 1
ATOM 1561 C CA . ALA A 1 201 ? 1.786 -14.998 0.522 1.00 86.19 201 ALA A CA 1
ATOM 1562 C C . ALA A 1 201 ? 1.785 -14.838 -1.013 1.00 86.19 201 ALA A C 1
ATOM 1564 O O . ALA A 1 201 ? 2.149 -15.773 -1.723 1.00 86.19 201 ALA A O 1
ATOM 1565 N N . GLN A 1 202 ? 1.358 -13.682 -1.531 1.00 80.19 202 GLN A N 1
ATOM 1566 C CA . GLN A 1 202 ? 1.287 -13.405 -2.970 1.00 80.19 202 GLN A CA 1
ATOM 1567 C C . GLN A 1 202 ? 2.516 -12.672 -3.509 1.00 80.19 202 GLN A C 1
ATOM 1569 O O . GLN A 1 202 ? 2.831 -12.825 -4.684 1.00 80.19 202 GLN A O 1
ATOM 1574 N N . CYS A 1 203 ? 3.189 -11.885 -2.671 1.00 76.56 203 CYS A N 1
ATOM 1575 C CA . CYS A 1 203 ? 4.249 -10.964 -3.088 1.00 76.56 203 CYS A CA 1
ATOM 1576 C C . CYS A 1 203 ? 5.660 -11.455 -2.718 1.00 76.56 203 CYS A C 1
ATOM 1578 O O . CYS A 1 203 ? 6.644 -10.835 -3.111 1.00 76.56 203 CYS A O 1
ATOM 1580 N N . GLY A 1 204 ? 5.756 -12.574 -1.991 1.00 73.62 204 GLY A N 1
ATOM 1581 C CA . GLY A 1 204 ? 7.012 -13.189 -1.562 1.00 73.62 204 GLY A CA 1
ATOM 1582 C C . GLY A 1 204 ? 7.448 -12.757 -0.158 1.00 73.62 204 GLY A C 1
ATOM 1583 O O . GLY A 1 204 ? 7.073 -11.694 0.331 1.00 73.62 204 GLY A O 1
ATOM 1584 N N . GLU A 1 205 ? 8.269 -13.590 0.495 1.00 71.12 205 GLU A N 1
ATOM 1585 C CA . GLU A 1 205 ? 8.721 -13.396 1.890 1.00 71.12 205 GLU A CA 1
ATOM 1586 C C . GLU A 1 205 ? 9.576 -12.134 2.112 1.00 71.12 205 GLU A C 1
ATOM 1588 O O . GLU A 1 205 ? 9.766 -11.704 3.249 1.00 71.12 205 GLU A O 1
ATOM 1593 N N . GLU A 1 206 ? 10.110 -11.535 1.047 1.00 73.81 206 GLU A N 1
ATOM 1594 C CA . GLU A 1 206 ? 10.967 -10.350 1.145 1.00 73.81 206 GLU A CA 1
ATOM 1595 C C . GLU A 1 206 ? 10.167 -9.078 1.475 1.00 73.81 206 GLU A C 1
ATOM 1597 O O . GLU A 1 206 ? 10.691 -8.180 2.144 1.00 73.81 206 GLU A O 1
ATOM 1602 N N . VAL A 1 207 ? 8.878 -9.027 1.113 1.00 78.19 207 VAL A N 1
ATOM 1603 C CA . VAL A 1 207 ? 8.027 -7.868 1.397 1.00 78.19 207 VAL A CA 1
ATOM 1604 C C . VAL A 1 207 ? 7.409 -7.974 2.790 1.00 78.19 207 VAL A C 1
ATOM 1606 O O . VAL A 1 207 ? 6.548 -8.806 3.052 1.00 78.19 207 VAL A O 1
ATOM 1609 N N . LYS A 1 208 ? 7.793 -7.068 3.693 1.00 83.69 208 LYS A N 1
ATOM 1610 C CA . LYS A 1 208 ? 7.316 -7.036 5.091 1.00 83.69 208 LYS A CA 1
ATOM 1611 C C . LYS A 1 208 ? 5.978 -6.303 5.245 1.00 83.69 208 LYS A C 1
ATOM 1613 O O . LYS A 1 208 ? 5.911 -5.250 5.889 1.00 83.69 208 LYS A O 1
ATOM 1618 N N . VAL A 1 209 ? 4.910 -6.849 4.674 1.00 85.50 209 VAL A N 1
ATOM 1619 C CA . VAL A 1 209 ? 3.574 -6.225 4.682 1.00 85.50 209 VAL A CA 1
ATOM 1620 C C . VAL A 1 209 ? 2.972 -6.183 6.087 1.00 85.50 209 VAL A C 1
ATOM 1622 O O . VAL A 1 209 ? 2.379 -5.176 6.471 1.00 85.50 209 VAL A O 1
ATOM 1625 N N . CYS A 1 210 ? 3.171 -7.222 6.902 1.00 85.00 210 CYS A N 1
ATOM 1626 C CA . CYS A 1 210 ? 2.674 -7.279 8.278 1.00 85.00 210 CYS A CA 1
ATOM 1627 C C . CYS A 1 210 ? 3.250 -6.152 9.146 1.00 85.00 210 CYS A C 1
ATOM 1629 O O . CYS A 1 210 ? 2.535 -5.567 9.960 1.00 85.00 210 CYS A O 1
ATOM 1631 N N . ALA A 1 211 ? 4.524 -5.800 8.949 1.00 86.81 211 ALA A N 1
ATOM 1632 C CA . ALA A 1 211 ? 5.154 -4.696 9.671 1.00 86.81 211 ALA A CA 1
ATOM 1633 C C . ALA A 1 211 ? 4.570 -3.335 9.253 1.00 86.81 211 ALA A C 1
ATOM 1635 O O . ALA A 1 211 ? 4.312 -2.490 10.111 1.00 86.81 211 ALA A O 1
ATOM 1636 N N . GLN A 1 212 ? 4.318 -3.140 7.952 1.00 85.81 212 GLN A N 1
ATOM 1637 C CA . GLN A 1 212 ? 3.665 -1.932 7.431 1.00 85.81 212 GLN A CA 1
ATOM 1638 C C . GLN A 1 212 ? 2.230 -1.805 7.961 1.00 85.81 212 GLN A C 1
ATOM 1640 O O . GLN A 1 212 ? 1.841 -0.745 8.446 1.00 85.81 212 GLN A O 1
ATOM 1645 N N . ALA A 1 213 ? 1.467 -2.900 7.953 1.00 87.56 213 ALA A N 1
ATOM 1646 C CA . ALA A 1 213 ? 0.118 -2.952 8.504 1.00 87.56 213 ALA A CA 1
ATOM 1647 C C . ALA A 1 213 ? 0.095 -2.640 10.009 1.00 87.56 213 ALA A C 1
ATOM 1649 O O . ALA A 1 213 ? -0.723 -1.843 10.463 1.00 87.56 213 ALA A O 1
ATOM 1650 N N . GLN A 1 214 ? 1.019 -3.207 10.790 1.00 87.94 214 GLN A N 1
ATOM 1651 C CA . GLN A 1 214 ? 1.109 -2.950 12.229 1.00 87.94 214 GLN A CA 1
ATOM 1652 C C . GLN A 1 214 ? 1.463 -1.488 12.544 1.00 87.94 214 GLN A C 1
ATOM 1654 O O . GLN A 1 214 ? 0.983 -0.944 13.542 1.00 87.94 214 GLN A O 1
ATOM 1659 N N . ALA A 1 215 ? 2.270 -0.837 11.699 1.00 89.62 215 ALA A N 1
ATOM 1660 C CA . ALA A 1 215 ? 2.640 0.564 11.876 1.00 89.62 215 ALA A CA 1
ATOM 1661 C C . ALA A 1 215 ? 1.417 1.501 11.857 1.00 89.62 215 ALA A C 1
ATOM 1663 O O . ALA A 1 215 ? 1.380 2.437 12.661 1.00 89.62 215 ALA A O 1
ATOM 1664 N N . LEU A 1 216 ? 0.393 1.194 11.044 1.00 86.81 216 LEU A N 1
ATOM 1665 C CA . LEU A 1 216 ? -0.868 1.953 10.985 1.00 86.81 216 LEU A CA 1
ATOM 1666 C C . LEU A 1 216 ? -1.599 1.994 12.335 1.00 86.81 216 LEU A C 1
ATOM 1668 O O . LEU A 1 216 ? -2.219 2.991 12.685 1.00 86.81 216 LEU A O 1
ATOM 1672 N N . TYR A 1 217 ? -1.494 0.929 13.130 1.00 86.31 217 TYR A N 1
ATOM 1673 C CA . TYR A 1 217 ? -2.173 0.825 14.424 1.00 86.31 217 TYR A CA 1
ATOM 1674 C C . TYR A 1 217 ? -1.326 1.322 15.597 1.00 86.31 217 TYR A C 1
ATOM 1676 O O . TYR A 1 217 ? -1.796 1.321 16.734 1.00 86.31 217 TYR A O 1
ATOM 1684 N N . SER A 1 218 ? -0.080 1.744 15.364 1.00 86.25 218 SER A N 1
ATOM 1685 C CA . SER A 1 218 ? 0.859 2.075 16.442 1.00 86.25 218 SER A CA 1
ATOM 1686 C C . SER A 1 218 ? 0.388 3.222 17.344 1.00 86.25 218 SER A C 1
ATOM 1688 O O . SER A 1 218 ? 0.728 3.242 18.527 1.00 86.25 218 SER A O 1
ATOM 1690 N N . GLU A 1 219 ? -0.407 4.157 16.824 1.00 84.25 219 GLU A N 1
ATOM 1691 C CA . GLU A 1 219 ? -1.019 5.230 17.613 1.00 84.25 219 GLU A CA 1
ATOM 1692 C C . GLU A 1 219 ? -2.214 4.713 18.421 1.00 84.25 219 GLU A C 1
ATOM 1694 O O . GLU A 1 219 ? -2.248 4.863 19.642 1.00 84.25 219 GLU A O 1
ATOM 1699 N N . HIS A 1 220 ? -3.136 3.995 17.776 1.00 82.75 220 HIS A N 1
ATOM 1700 C CA . HIS A 1 220 ? -4.326 3.439 18.426 1.00 82.75 220 HIS A CA 1
ATOM 1701 C C . HIS A 1 220 ? -3.995 2.402 19.514 1.00 82.75 220 HIS A C 1
ATOM 1703 O O . HIS A 1 220 ? -4.648 2.363 20.558 1.00 82.75 220 HIS A O 1
ATOM 1709 N N . LEU A 1 221 ? -2.948 1.596 19.315 1.00 84.06 221 LEU A N 1
ATOM 1710 C CA . LEU A 1 221 ? -2.486 0.598 20.284 1.00 84.06 221 LEU A CA 1
ATOM 1711 C C . LEU A 1 221 ? -1.862 1.226 21.539 1.00 84.06 221 LEU A C 1
ATOM 1713 O O . LEU A 1 221 ? -1.924 0.623 22.609 1.00 84.06 221 LEU A O 1
ATOM 1717 N N . LYS A 1 222 ? -1.281 2.430 21.444 1.00 87.88 222 LYS A N 1
ATOM 1718 C CA . LYS A 1 222 ? -0.728 3.135 22.617 1.00 87.88 222 LYS A CA 1
ATOM 1719 C C . LYS A 1 222 ? -1.824 3.589 23.573 1.00 87.88 222 LYS A C 1
ATOM 1721 O O . LYS A 1 222 ? -1.627 3.552 24.788 1.00 87.88 222 LYS A O 1
ATOM 1726 N N . ASP A 1 223 ? -2.961 4.011 23.032 1.00 86.25 223 ASP A N 1
ATOM 1727 C CA . ASP A 1 223 ? -4.080 4.516 23.827 1.00 86.25 223 ASP A CA 1
ATOM 1728 C C . ASP A 1 223 ? -5.058 3.418 24.265 1.00 86.25 223 ASP A C 1
ATOM 1730 O O . ASP A 1 223 ? -5.800 3.615 25.231 1.00 86.25 223 ASP A O 1
ATOM 1734 N N . TYR A 1 224 ? -4.992 2.231 23.651 1.00 87.94 224 TYR A N 1
ATOM 1735 C CA . TYR A 1 224 ? -5.833 1.077 23.979 1.00 87.94 224 TYR A CA 1
ATOM 1736 C C . TYR A 1 224 ? -5.923 0.762 25.488 1.00 87.94 224 TYR A C 1
ATOM 1738 O O . TYR A 1 224 ? -7.043 0.701 25.999 1.00 87.94 224 TYR A O 1
ATOM 1746 N N . PRO A 1 225 ? -4.818 0.642 26.261 1.00 89.75 225 PRO A N 1
ATOM 1747 C CA . PRO A 1 225 ? -4.914 0.278 27.679 1.00 89.75 225 PRO A CA 1
ATOM 1748 C C . PRO A 1 225 ? -5.679 1.305 28.520 1.00 89.75 225 PRO A C 1
ATOM 1750 O O . PRO A 1 225 ? -6.327 0.952 29.504 1.00 89.75 225 PRO A O 1
ATOM 1753 N N . LYS A 1 226 ? -5.607 2.588 28.144 1.00 89.88 226 LYS A N 1
ATOM 1754 C CA . LYS A 1 226 ? -6.319 3.661 28.846 1.00 89.88 226 LYS A CA 1
ATOM 1755 C C . LYS A 1 226 ? -7.815 3.594 28.559 1.00 89.88 226 LYS A C 1
ATOM 1757 O O . LYS A 1 226 ? -8.605 3.718 29.491 1.00 89.88 226 LYS A O 1
ATOM 1762 N N . LEU A 1 227 ? -8.181 3.385 27.295 1.00 88.69 227 LEU A N 1
ATOM 1763 C CA . LEU A 1 227 ? -9.574 3.275 26.858 1.00 88.69 227 LEU A CA 1
ATOM 1764 C C . LEU A 1 227 ? -10.256 2.046 27.474 1.00 88.69 227 LEU A C 1
ATOM 1766 O O . LEU A 1 227 ? -11.353 2.165 28.015 1.00 88.69 227 LEU A O 1
ATOM 1770 N N . GLU A 1 228 ? -9.576 0.897 27.480 1.00 89.88 228 GLU A N 1
ATOM 1771 C CA . GLU A 1 228 ? -10.065 -0.336 28.111 1.00 89.88 228 GLU A CA 1
ATOM 1772 C C . GLU A 1 228 ? -10.289 -0.140 29.619 1.00 89.88 228 GLU A C 1
ATOM 1774 O O . GLU A 1 228 ? -11.335 -0.488 30.162 1.00 89.88 228 GLU A O 1
ATOM 1779 N N . MET A 1 229 ? -9.338 0.494 30.315 1.00 90.38 229 MET A N 1
ATOM 1780 C CA . MET A 1 229 ? -9.476 0.772 31.746 1.00 90.38 229 MET A CA 1
ATOM 1781 C C . MET A 1 229 ? -10.651 1.715 32.046 1.00 90.38 229 MET A C 1
ATOM 1783 O O . MET A 1 229 ? -11.359 1.506 33.032 1.00 90.38 229 MET A O 1
ATOM 1787 N N . GLN A 1 230 ? -10.878 2.733 31.211 1.00 90.38 230 GLN A N 1
ATOM 1788 C CA . GLN A 1 230 ? -12.034 3.625 31.336 1.00 90.38 230 GLN A CA 1
ATOM 1789 C C . GLN A 1 230 ? -13.349 2.867 31.143 1.00 90.38 230 GLN A C 1
ATOM 1791 O O . GLN A 1 230 ? -14.261 3.029 31.953 1.00 90.38 230 GLN A O 1
ATOM 1796 N N . LEU A 1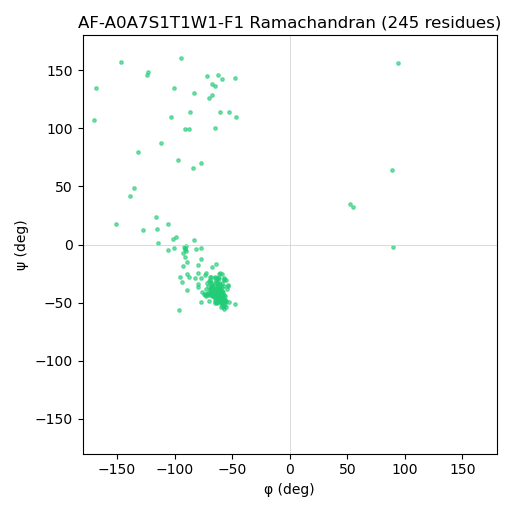 231 ? -13.431 1.998 30.132 1.00 90.31 231 LEU A N 1
ATOM 1797 C CA . LEU A 1 231 ? -14.602 1.152 29.911 1.00 90.31 231 LEU A CA 1
ATOM 1798 C C . LEU A 1 231 ? -14.888 0.269 31.134 1.00 90.31 231 LEU A C 1
ATOM 1800 O O . LEU A 1 231 ? -16.005 0.268 31.647 1.00 90.31 231 LEU A O 1
ATOM 1804 N N . LEU A 1 232 ? -13.872 -0.427 31.651 1.00 90.88 232 LEU A N 1
ATOM 1805 C CA . LEU A 1 232 ? -14.016 -1.298 32.820 1.00 90.88 232 LEU A CA 1
ATOM 1806 C C . LEU A 1 232 ? -14.468 -0.534 34.070 1.00 90.88 232 LEU A C 1
ATOM 1808 O O . LEU A 1 232 ? -15.288 -1.039 34.836 1.00 90.88 232 LEU A O 1
ATOM 1812 N N . GLN A 1 233 ? -13.971 0.689 34.278 1.00 90.50 233 GLN A N 1
ATOM 1813 C CA . GLN A 1 233 ? -14.410 1.540 35.386 1.00 90.50 233 GLN A CA 1
ATOM 1814 C C . GLN A 1 233 ? -15.887 1.928 35.259 1.00 90.50 233 GLN A C 1
ATOM 1816 O O . GLN A 1 233 ? -16.606 1.865 36.255 1.00 90.50 233 GLN A O 1
ATOM 1821 N N . GLN A 1 234 ? -16.339 2.287 34.055 1.00 88.50 234 GLN A N 1
ATOM 1822 C CA . GLN A 1 234 ? -17.736 2.650 33.788 1.00 88.50 234 GLN A CA 1
ATOM 1823 C C . GLN A 1 234 ? -18.684 1.451 33.948 1.00 88.50 234 GLN A C 1
ATOM 1825 O O . GLN A 1 234 ? -19.748 1.573 34.552 1.00 88.50 234 GLN A O 1
ATOM 1830 N N . LEU A 1 235 ? -18.281 0.268 33.476 1.00 88.44 235 LEU A N 1
ATOM 1831 C CA . LEU A 1 235 ? -19.060 -0.960 33.662 1.00 88.44 235 LEU A CA 1
ATOM 1832 C C . LEU A 1 235 ? -19.130 -1.366 35.139 1.00 88.44 235 LEU A C 1
ATOM 1834 O O . LEU A 1 235 ? -20.181 -1.774 35.632 1.00 88.44 235 LEU A O 1
ATOM 1838 N N . TYR A 1 236 ? -18.027 -1.215 35.875 1.00 88.12 236 TYR A N 1
ATOM 1839 C CA . TYR A 1 236 ? -17.996 -1.500 37.306 1.00 88.12 236 TYR A CA 1
ATOM 1840 C C . TYR A 1 236 ? -18.905 -0.560 38.108 1.00 88.12 236 TYR A C 1
ATOM 1842 O O . TYR A 1 236 ? -19.618 -1.016 39.004 1.00 88.12 236 TYR A O 1
ATOM 1850 N N . THR A 1 237 ? -18.909 0.743 37.810 1.00 87.75 237 THR A N 1
ATOM 1851 C CA . THR A 1 237 ? -19.795 1.697 38.494 1.00 87.75 237 THR A CA 1
ATOM 1852 C C . THR A 1 237 ? -21.260 1.440 38.163 1.00 87.75 237 THR A C 1
ATOM 1854 O O . THR A 1 237 ? -22.072 1.456 39.086 1.00 87.75 237 THR A O 1
ATOM 1857 N N . GLN A 1 238 ? -21.594 1.128 36.906 1.00 84.88 238 GLN A N 1
ATOM 1858 C CA . GLN A 1 238 ? -22.949 0.726 36.513 1.00 84.88 238 GLN A CA 1
ATOM 1859 C C . GLN A 1 238 ? -23.420 -0.506 37.289 1.00 84.88 238 GLN A C 1
ATOM 1861 O O . GLN A 1 238 ? -24.429 -0.433 37.991 1.00 84.88 238 GLN A O 1
ATOM 1866 N N . HIS A 1 239 ? -22.647 -1.594 37.273 1.00 84.50 239 HIS A N 1
ATOM 1867 C CA . HIS A 1 239 ? -23.014 -2.811 38.000 1.00 84.50 239 HIS A CA 1
ATOM 1868 C C . HIS A 1 239 ? -23.082 -2.612 39.516 1.00 84.50 239 HIS A C 1
ATOM 1870 O O . HIS A 1 239 ? -23.912 -3.220 40.190 1.00 84.50 239 HIS A O 1
ATOM 1876 N N . ARG A 1 240 ? -22.238 -1.744 40.080 1.00 84.88 240 ARG A N 1
ATOM 1877 C CA . ARG A 1 240 ? -22.295 -1.407 41.506 1.00 84.88 240 ARG A CA 1
ATOM 1878 C C . ARG A 1 240 ? -23.563 -0.625 41.867 1.00 84.88 240 ARG A C 1
ATOM 1880 O O . ARG A 1 240 ? -24.092 -0.835 42.956 1.00 84.88 240 ARG A O 1
ATOM 1887 N N . ILE A 1 241 ? -24.031 0.262 40.988 1.00 76.31 241 ILE A N 1
ATOM 1888 C CA . ILE A 1 241 ? -25.280 1.017 41.169 1.00 76.31 241 ILE A CA 1
ATOM 1889 C C . ILE A 1 241 ? -26.489 0.078 41.051 1.00 76.31 241 ILE A C 1
ATOM 1891 O O . ILE A 1 241 ? -27.384 0.140 41.887 1.00 76.31 241 ILE A O 1
ATOM 1895 N N . GLU A 1 242 ? -26.487 -0.839 40.081 1.00 75.25 242 GLU A N 1
ATOM 1896 C CA . GLU A 1 242 ? -27.536 -1.861 39.920 1.00 75.25 242 GLU A CA 1
ATOM 1897 C C . GLU A 1 242 ? -27.609 -2.835 41.109 1.00 75.25 242 GLU A C 1
ATOM 1899 O O . GLU A 1 242 ? -28.689 -3.291 41.480 1.00 75.25 242 GLU A O 1
ATOM 1904 N N . ALA A 1 243 ? -26.466 -3.139 41.731 1.00 74.50 243 ALA A N 1
ATOM 1905 C CA . ALA A 1 243 ? -26.369 -4.045 42.874 1.00 74.50 243 ALA A CA 1
ATOM 1906 C C . ALA A 1 243 ? -26.720 -3.403 44.234 1.00 74.50 243 ALA A C 1
ATOM 1908 O O . ALA A 1 243 ? -26.735 -4.114 45.241 1.00 74.50 243 ALA A O 1
ATOM 1909 N N . GLN A 1 244 ? -26.996 -2.094 44.303 1.00 59.06 244 GLN A N 1
ATOM 1910 C CA . GLN A 1 244 ? -27.543 -1.449 45.503 1.00 59.06 244 GLN A CA 1
ATOM 1911 C C . GLN A 1 244 ? -29.081 -1.462 45.433 1.00 59.06 244 GLN A C 1
ATOM 1913 O O . GLN A 1 244 ? -29.660 -0.617 44.751 1.00 59.06 244 GLN A O 1
ATOM 1918 N N . PRO A 1 245 ? -29.780 -2.393 46.119 1.00 53.59 245 PRO A N 1
ATOM 1919 C CA . PRO A 1 245 ? -31.235 -2.370 46.152 1.00 53.59 245 PRO A CA 1
ATOM 1920 C C . PRO A 1 245 ? -31.714 -1.108 46.879 1.00 53.59 245 PRO A C 1
ATOM 1922 O O . PRO A 1 245 ? -31.164 -0.739 47.919 1.00 53.59 245 PRO A O 1
ATOM 1925 N N . LEU A 1 246 ? -32.736 -0.464 46.305 1.00 56.03 246 LEU A N 1
ATOM 1926 C CA . LEU A 1 246 ? -33.474 0.667 46.872 1.00 56.03 246 LEU A CA 1
ATOM 1927 C C . LEU A 1 246 ? -33.845 0.369 48.335 1.00 56.03 246 LEU A C 1
ATOM 1929 O O . LEU A 1 246 ? -34.670 -0.509 48.595 1.00 56.03 246 LEU A O 1
ATOM 1933 N N . SER A 1 247 ? -33.200 1.079 49.264 1.00 45.69 247 SER A N 1
ATOM 1934 C CA . SER A 1 247 ? -33.558 1.132 50.686 1.00 45.69 247 SER A CA 1
ATOM 1935 C C . SER A 1 247 ? -34.769 2.021 50.916 1.00 45.69 247 SER A C 1
ATOM 1937 O O . SER A 1 247 ? -34.733 3.149 50.368 1.00 45.69 247 SER A O 1
#